Protein AF-A0A1X2ISY4-F1 (afdb_monomer_lite)

Secondary structure (DSSP, 8-state):
--------------PPPHHHHHHHHHHHHHHHHHHHHHHHHHHHHHS-SS---HHHHHHHHHHHHHHHHHHHHHHHHHHSTT----GGG-----SS---SHHHHHHHHHHT--SPPHHHHHHHHHHHHHHHHHS-HHHHHHHHHHHHHTTS--SSHHHHHHHHHHHHHHHHHHHHHHHHHHHHHHHHHHHHHHHHHHHHHHHHHHHHHHHHTS----S---------------HHHHTT-S-HHHHHHHHHHHHHHHHHHT-S--TTS-----

Organism: NCBI:txid90262

Sequence (273 aa):
MDSTTTTTSSALVAYLDPHTIQELEALRGKLGSLQETLSTQIAYLKEPKFHFTWPDLLNKFNMLTAKFSSLSEDFHQFTQTGSTATLPKLMLHPWTPPVTEQDTNIFSVLLRTKLIPDIEAVEKETLRTIQQEMPQQQQQQWNLQQQQQQLQQQERRVDDDQMIKEQIHQWQKLRERHDLLAEEAASLTQELSSRYGDVILLRVEEENNDNNQPVTSGMNSMMDDDDKEDQGPEWKQQGFTSEENWKRYQLECMMTFYSMGKDSLVGSDLKSK

pLDDT: mean 72.93, std 17.99, range [34.22, 95.06]

Structure (mmCIF, N/CA/C/O backbone):
data_AF-A0A1X2ISY4-F1
#
_entry.id   AF-A0A1X2ISY4-F1
#
loop_
_atom_site.group_PDB
_atom_site.id
_atom_site.type_symbol
_atom_site.label_atom_id
_atom_site.label_alt_id
_atom_site.label_comp_id
_atom_site.label_asym_id
_atom_site.label_entity_id
_atom_site.label_seq_id
_atom_site.pdbx_PDB_ins_code
_atom_site.Cartn_x
_atom_site.Cartn_y
_atom_site.Cartn_z
_atom_site.occupancy
_atom_site.B_iso_or_equiv
_atom_site.auth_seq_id
_atom_site.auth_comp_id
_atom_site.auth_asym_id
_atom_site.auth_atom_id
_atom_site.pdbx_PDB_model_num
ATOM 1 N N . MET A 1 1 ? -7.249 12.992 65.947 1.00 39.25 1 MET A N 1
ATOM 2 C CA . MET A 1 1 ? -7.153 11.557 65.609 1.00 39.25 1 MET A CA 1
ATOM 3 C C . MET A 1 1 ? -7.460 11.465 64.133 1.00 39.25 1 MET A C 1
ATOM 5 O O . MET A 1 1 ? -8.612 11.309 63.753 1.00 39.25 1 MET A O 1
ATOM 9 N N . ASP A 1 2 ? -6.432 11.705 63.326 1.00 35.09 2 ASP A N 1
ATOM 10 C CA . ASP A 1 2 ? -6.542 11.760 61.873 1.00 35.09 2 ASP A CA 1
ATOM 11 C C . ASP A 1 2 ? -6.466 10.340 61.325 1.00 35.09 2 ASP A C 1
ATOM 13 O O . ASP A 1 2 ? -5.490 9.626 61.547 1.00 35.09 2 ASP A O 1
ATOM 17 N N . SER A 1 3 ? -7.534 9.918 60.656 1.00 38.88 3 SER A N 1
ATOM 18 C CA . SER A 1 3 ? -7.588 8.647 59.941 1.00 38.88 3 SER A CA 1
ATOM 19 C C . SER A 1 3 ? -7.250 8.922 58.482 1.00 38.88 3 SER A C 1
ATOM 21 O O . SER A 1 3 ? -8.113 9.295 57.692 1.00 38.88 3 SER A O 1
ATOM 23 N N . THR A 1 4 ? -5.977 8.781 58.130 1.00 38.34 4 THR A N 1
ATOM 24 C CA . THR A 1 4 ? -5.524 8.754 56.741 1.00 38.34 4 THR A CA 1
ATOM 25 C C . THR A 1 4 ? -5.854 7.388 56.147 1.00 38.34 4 THR A C 1
ATOM 27 O O . THR A 1 4 ? -5.173 6.393 56.379 1.00 38.34 4 THR A O 1
ATOM 30 N N . THR A 1 5 ? -6.931 7.326 55.369 1.00 38.59 5 THR A N 1
ATOM 31 C CA . THR A 1 5 ? -7.194 6.209 54.461 1.00 38.59 5 THR A CA 1
ATOM 32 C C . THR A 1 5 ? -6.216 6.294 53.294 1.00 38.59 5 THR A C 1
ATOM 34 O O . THR A 1 5 ? -6.417 7.054 52.347 1.00 38.59 5 THR A O 1
ATOM 37 N N . THR A 1 6 ? -5.131 5.531 53.373 1.00 35.38 6 THR A N 1
ATOM 38 C CA . THR A 1 6 ? -4.218 5.270 52.259 1.00 35.38 6 THR A CA 1
ATOM 39 C C . THR A 1 6 ? -4.920 4.349 51.265 1.00 35.38 6 THR A C 1
ATOM 41 O O . THR A 1 6 ? -4.855 3.124 51.358 1.00 35.38 6 THR A O 1
ATOM 44 N N . THR A 1 7 ? -5.624 4.940 50.303 1.00 38.03 7 THR A N 1
ATOM 45 C CA . THR A 1 7 ? -6.132 4.232 49.127 1.00 38.03 7 THR A CA 1
ATOM 46 C C . THR A 1 7 ? -4.935 3.886 48.244 1.00 38.03 7 THR A C 1
ATOM 48 O O . THR A 1 7 ? -4.495 4.676 47.412 1.00 38.03 7 THR A O 1
ATOM 51 N N . THR A 1 8 ? -4.351 2.710 48.460 1.00 37.91 8 THR A N 1
ATOM 52 C CA . THR A 1 8 ? -3.399 2.111 47.525 1.00 37.91 8 THR A CA 1
ATOM 53 C C . THR A 1 8 ? -4.186 1.666 46.297 1.00 37.91 8 THR A C 1
ATOM 55 O O . THR A 1 8 ? -4.721 0.563 46.230 1.00 37.91 8 THR A O 1
ATOM 58 N N . SER A 1 9 ? -4.302 2.574 45.327 1.00 37.19 9 SER A N 1
ATOM 59 C CA . SER A 1 9 ? -4.672 2.234 43.956 1.00 37.19 9 SER A CA 1
ATOM 60 C C . SER A 1 9 ? -3.583 1.311 43.413 1.00 37.19 9 SER A C 1
ATOM 62 O O . SER A 1 9 ? -2.513 1.754 42.999 1.00 37.19 9 SER A O 1
ATOM 64 N N . SER A 1 10 ? -3.817 0.005 43.522 1.00 38.47 10 SER A N 1
ATOM 65 C CA . SER A 1 10 ? -3.066 -1.007 42.795 1.00 38.47 10 SER A CA 1
ATOM 66 C C . SER A 1 10 ? -3.284 -0.722 41.313 1.00 38.47 10 SER A C 1
ATOM 68 O O . SER A 1 10 ? -4.347 -1.005 40.764 1.00 38.47 10 SER A O 1
ATOM 70 N N . ALA A 1 11 ? -2.302 -0.073 40.687 1.00 48.19 11 ALA A N 1
ATOM 71 C CA . ALA A 1 11 ? -2.250 0.065 39.247 1.00 48.19 11 ALA A CA 1
ATOM 72 C C . ALA A 1 11 ? -2.243 -1.350 38.662 1.00 48.19 11 ALA A C 1
ATOM 74 O O . ALA A 1 11 ? -1.257 -2.079 38.779 1.00 48.19 11 ALA A O 1
ATOM 75 N N . LEU A 1 12 ? -3.378 -1.754 38.093 1.00 48.19 12 LEU A N 1
ATOM 76 C CA . LEU A 1 12 ? -3.477 -2.936 37.255 1.00 48.19 12 LEU A CA 1
ATOM 77 C C . LEU A 1 12 ? -2.479 -2.741 36.113 1.00 48.19 12 LEU A C 1
ATOM 79 O O . LEU A 1 12 ? -2.734 -1.983 35.180 1.00 48.19 12 LEU A O 1
ATOM 83 N N . VAL A 1 13 ? -1.319 -3.388 36.207 1.00 53.69 13 VAL A N 1
ATOM 84 C CA . VAL A 1 13 ? -0.426 -3.559 35.064 1.00 53.69 13 VAL A CA 1
ATOM 85 C C . VAL A 1 13 ? -1.208 -4.424 34.084 1.00 53.69 13 VAL A C 1
ATOM 87 O O . VAL A 1 13 ? -1.296 -5.639 34.258 1.00 53.69 13 VAL A O 1
ATOM 90 N N . ALA A 1 14 ? -1.867 -3.790 33.117 1.00 61.50 14 ALA A N 1
ATOM 91 C CA . ALA A 1 14 ? -2.516 -4.485 32.022 1.00 61.50 14 ALA A CA 1
ATOM 92 C C . ALA A 1 14 ? -1.413 -5.175 31.213 1.00 61.50 14 ALA A C 1
ATOM 94 O O . ALA A 1 14 ? -0.715 -4.542 30.423 1.00 61.50 14 ALA A O 1
ATOM 95 N N . TYR A 1 15 ? -1.198 -6.462 31.478 1.00 71.25 15 TYR A N 1
ATOM 96 C CA . TYR A 1 15 ? -0.345 -7.285 30.637 1.00 71.25 15 TYR A CA 1
ATOM 97 C C . TYR A 1 15 ? -1.029 -7.417 29.279 1.00 71.25 15 TYR A C 1
ATOM 99 O O . TYR A 1 15 ? -2.171 -7.871 29.197 1.00 71.25 15 TYR A O 1
ATOM 107 N N . LEU A 1 16 ? -0.339 -6.968 28.232 1.00 78.62 16 LEU A N 1
ATOM 108 C CA . LEU A 1 16 ? -0.765 -7.201 26.859 1.00 78.62 16 LEU A CA 1
ATOM 109 C C . LEU A 1 16 ? -0.757 -8.706 26.590 1.00 78.62 16 LEU A C 1
ATOM 111 O O . LEU A 1 16 ? 0.123 -9.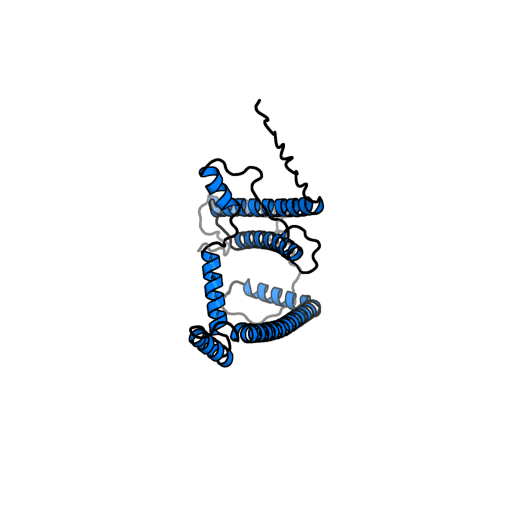427 27.067 1.00 78.62 16 LEU A O 1
ATOM 115 N N . ASP A 1 17 ? -1.742 -9.166 25.825 1.00 83.38 17 ASP A N 1
ATOM 116 C CA . ASP A 1 17 ? -1.800 -10.552 25.380 1.00 83.38 17 ASP A CA 1
ATOM 117 C C . ASP A 1 17 ? -0.535 -10.883 24.558 1.00 83.38 17 ASP A C 1
ATOM 119 O O . ASP A 1 17 ? -0.104 -10.049 23.750 1.00 83.38 17 ASP A O 1
ATOM 123 N N . PRO A 1 18 ? 0.093 -12.064 24.730 1.00 84.25 18 PRO A N 1
ATOM 124 C CA . PRO A 1 18 ? 1.295 -12.425 23.980 1.00 84.25 18 PRO A CA 1
ATOM 125 C C . PRO A 1 18 ? 1.117 -12.334 22.460 1.00 84.25 18 PRO A C 1
ATOM 127 O O . PRO A 1 18 ? 2.068 -11.997 21.756 1.00 84.25 18 PRO A O 1
ATOM 130 N N . HIS A 1 19 ? -0.099 -12.569 21.956 1.00 84.31 19 HIS A N 1
ATOM 131 C CA . HIS A 1 19 ? -0.417 -12.398 20.542 1.00 84.31 19 HIS A CA 1
ATOM 132 C C . HIS A 1 19 ? -0.296 -10.931 20.104 1.00 84.31 19 HIS A C 1
ATOM 134 O O . HIS A 1 19 ? 0.368 -10.643 19.114 1.00 84.31 19 HIS A O 1
ATOM 140 N N . THR A 1 20 ? -0.836 -9.989 20.886 1.00 85.50 20 THR A N 1
ATOM 141 C CA . THR A 1 20 ? -0.707 -8.543 20.630 1.00 85.50 20 THR A CA 1
ATOM 142 C C . THR A 1 20 ? 0.746 -8.089 20.616 1.00 85.50 20 THR A C 1
ATOM 144 O O . THR A 1 20 ? 1.138 -7.277 19.780 1.00 85.50 20 THR A O 1
ATOM 147 N N . ILE A 1 21 ? 1.563 -8.607 21.537 1.00 87.50 21 ILE A N 1
ATOM 148 C CA . ILE A 1 21 ? 2.993 -8.285 21.594 1.00 87.50 21 ILE A CA 1
ATOM 149 C C . ILE A 1 21 ? 3.686 -8.762 20.314 1.00 87.50 21 ILE A C 1
ATOM 151 O O . ILE A 1 21 ? 4.425 -7.993 19.704 1.00 87.50 21 ILE A O 1
ATOM 155 N N . GLN A 1 22 ? 3.394 -9.984 19.866 1.00 87.50 22 GLN A N 1
ATOM 156 C CA . GLN A 1 22 ? 3.950 -10.532 18.631 1.00 87.50 22 GLN A CA 1
ATOM 157 C C . GLN A 1 22 ? 3.539 -9.715 17.392 1.00 87.50 22 GLN A C 1
ATOM 159 O O . GLN A 1 22 ? 4.382 -9.436 16.538 1.00 87.50 22 GLN A O 1
ATOM 164 N N . GLU A 1 23 ? 2.274 -9.290 17.304 1.00 87.31 23 GLU A N 1
ATOM 165 C CA . GLU A 1 23 ? 1.781 -8.418 16.225 1.00 87.31 23 GLU A CA 1
ATOM 166 C C . GLU A 1 23 ? 2.514 -7.062 16.217 1.00 87.31 23 GLU A C 1
ATOM 168 O O . GLU A 1 23 ? 2.978 -6.600 15.170 1.00 87.31 23 GLU A O 1
ATOM 173 N N . LEU A 1 24 ? 2.686 -6.441 17.391 1.00 88.31 24 LEU A N 1
ATOM 174 C CA . LEU A 1 24 ? 3.424 -5.183 17.539 1.00 88.31 24 LEU A CA 1
ATOM 175 C C . LEU A 1 24 ? 4.911 -5.330 17.191 1.00 88.31 24 LEU A C 1
ATOM 177 O O . LEU A 1 24 ? 5.485 -4.436 16.567 1.00 88.31 24 LEU A O 1
ATOM 181 N N . GLU A 1 25 ? 5.549 -6.435 17.576 1.00 89.69 25 GLU A N 1
ATOM 182 C CA . GLU A 1 25 ? 6.952 -6.711 17.252 1.00 89.69 25 GLU A CA 1
ATOM 183 C C . GLU A 1 25 ? 7.163 -6.926 15.750 1.00 89.69 25 GLU A C 1
ATOM 185 O O . GLU A 1 25 ? 8.111 -6.373 15.181 1.00 89.69 25 GLU A O 1
ATOM 190 N N . ALA A 1 26 ? 6.256 -7.651 15.088 1.00 87.94 26 ALA A N 1
ATOM 191 C CA . ALA A 1 26 ? 6.281 -7.834 13.640 1.00 87.94 26 ALA A CA 1
ATOM 192 C C . ALA A 1 26 ? 6.151 -6.490 12.902 1.00 87.94 26 ALA A C 1
ATOM 194 O O . ALA A 1 26 ? 6.982 -6.167 12.042 1.00 87.94 26 ALA A O 1
ATOM 195 N N . LEU A 1 27 ? 5.176 -5.661 13.298 1.00 88.75 27 LEU A N 1
ATOM 196 C CA . LEU A 1 27 ? 5.003 -4.314 12.748 1.00 88.75 27 LEU A CA 1
ATOM 197 C C . LEU A 1 27 ? 6.225 -3.433 12.994 1.00 88.75 27 LEU A C 1
ATOM 199 O O . LEU A 1 27 ? 6.692 -2.760 12.075 1.00 88.75 27 LEU A O 1
ATOM 203 N N . ARG A 1 28 ? 6.782 -3.456 14.210 1.00 91.69 28 ARG A N 1
ATOM 204 C CA . ARG A 1 28 ? 7.993 -2.703 14.555 1.00 91.69 28 ARG A CA 1
ATOM 205 C C . ARG A 1 28 ? 9.170 -3.100 13.666 1.00 91.69 28 ARG A C 1
ATOM 207 O O . ARG A 1 28 ? 9.885 -2.218 13.193 1.00 91.69 28 ARG A O 1
ATOM 214 N N . GLY A 1 29 ? 9.367 -4.396 13.422 1.00 90.81 29 GLY A N 1
ATOM 215 C CA . GLY A 1 29 ? 10.421 -4.898 12.538 1.00 90.81 29 GLY A CA 1
ATOM 216 C C . GLY A 1 29 ? 10.263 -4.399 11.099 1.00 90.81 29 GLY A C 1
ATOM 217 O O . GLY A 1 29 ? 11.214 -3.871 10.514 1.00 90.81 29 GLY A O 1
ATOM 218 N N . LYS A 1 30 ? 9.048 -4.492 10.542 1.00 91.06 30 LYS A N 1
ATOM 219 C CA . LYS A 1 30 ? 8.752 -4.020 9.178 1.00 91.06 30 LYS A CA 1
ATOM 220 C C . LYS A 1 30 ? 8.878 -2.499 9.043 1.00 91.06 30 LYS A C 1
ATOM 222 O O . LYS A 1 30 ? 9.517 -2.030 8.100 1.00 91.06 30 LYS A O 1
ATOM 227 N N . LEU A 1 31 ? 8.347 -1.732 9.999 1.00 92.50 31 LEU A N 1
ATOM 228 C CA . LEU A 1 31 ? 8.484 -0.269 10.052 1.00 92.50 31 LEU A CA 1
ATOM 229 C C . LEU A 1 31 ? 9.951 0.159 10.162 1.00 92.50 31 LEU A C 1
ATOM 231 O O . LEU A 1 31 ? 10.373 1.062 9.443 1.00 92.50 31 LEU A O 1
ATOM 235 N N . GLY A 1 32 ? 10.741 -0.519 11.000 1.00 92.19 32 GLY A N 1
ATOM 236 C CA . GLY A 1 32 ? 12.178 -0.271 11.119 1.00 92.19 32 GLY A CA 1
ATOM 237 C C . GLY A 1 32 ? 12.915 -0.503 9.799 1.00 92.19 32 GLY A C 1
ATOM 238 O O . GLY A 1 32 ? 13.671 0.360 9.354 1.00 92.19 32 GLY A O 1
ATOM 239 N N . SER A 1 33 ? 12.633 -1.616 9.113 1.00 90.94 33 SER A N 1
ATOM 240 C CA . SER A 1 33 ? 13.232 -1.902 7.802 1.00 90.94 33 SER A CA 1
ATOM 241 C C . SER A 1 33 ? 12.824 -0.885 6.727 1.00 90.94 33 SER A C 1
ATOM 243 O O . SER A 1 33 ? 13.643 -0.503 5.884 1.00 90.94 33 SER A O 1
ATOM 245 N N . LEU A 1 34 ? 11.569 -0.424 6.744 1.00 92.81 34 LEU A N 1
ATOM 246 C CA . LEU A 1 34 ? 11.083 0.616 5.836 1.00 92.81 34 LEU A CA 1
ATOM 247 C C . LEU A 1 34 ? 11.777 1.959 6.107 1.00 92.81 34 LEU A C 1
ATOM 249 O O . LEU A 1 34 ? 12.238 2.606 5.168 1.00 92.81 34 LEU A O 1
ATOM 253 N N . GLN A 1 35 ? 11.907 2.347 7.378 1.00 93.44 35 GLN A N 1
ATOM 254 C CA . GLN A 1 35 ? 12.603 3.565 7.793 1.00 93.44 35 GLN A CA 1
ATOM 255 C C . GLN A 1 35 ? 14.078 3.542 7.380 1.00 93.44 35 GLN A C 1
ATOM 257 O O . GLN A 1 35 ? 14.587 4.544 6.875 1.00 93.44 35 GLN A O 1
ATOM 262 N N . GLU A 1 36 ? 14.769 2.421 7.583 1.00 92.56 36 GLU A N 1
ATOM 263 C CA . GLU A 1 36 ? 16.165 2.255 7.177 1.00 92.56 36 GLU A CA 1
ATOM 264 C C . GLU A 1 36 ? 16.304 2.428 5.662 1.00 92.56 36 GLU A C 1
ATOM 266 O O . GLU A 1 36 ? 17.095 3.248 5.198 1.00 92.56 36 GLU A O 1
ATOM 271 N N . THR A 1 37 ? 15.442 1.752 4.898 1.00 92.31 37 THR A N 1
ATOM 272 C CA . THR A 1 37 ? 15.420 1.840 3.432 1.00 92.31 37 THR A CA 1
ATOM 273 C C . THR A 1 37 ? 15.176 3.271 2.957 1.00 92.31 37 THR A C 1
ATOM 275 O O . THR A 1 37 ? 15.918 3.771 2.112 1.00 92.31 37 THR A O 1
ATOM 278 N N . LEU A 1 38 ? 14.181 3.958 3.528 1.00 92.25 38 LEU A N 1
ATOM 279 C CA . LEU A 1 38 ? 13.901 5.368 3.244 1.00 92.25 38 LEU A CA 1
ATOM 280 C C . LEU A 1 38 ? 15.110 6.250 3.554 1.00 92.25 38 LEU A C 1
ATOM 282 O O . LEU A 1 38 ? 15.479 7.101 2.751 1.00 92.25 38 LEU A O 1
ATOM 286 N N . SER A 1 39 ? 15.748 6.030 4.701 1.00 91.69 39 SER A N 1
ATOM 287 C CA . SER A 1 39 ? 16.892 6.828 5.144 1.00 91.69 39 SER A CA 1
ATOM 288 C C . SER A 1 39 ? 18.083 6.668 4.195 1.00 91.69 39 SER A C 1
ATOM 290 O O . SER A 1 39 ? 18.680 7.666 3.787 1.00 91.69 39 SER A O 1
ATOM 292 N N . THR A 1 40 ? 18.389 5.436 3.771 1.00 88.69 40 THR A N 1
ATOM 293 C CA . THR A 1 40 ? 19.437 5.151 2.776 1.00 88.69 40 THR A CA 1
ATOM 294 C C . THR A 1 40 ? 19.112 5.760 1.414 1.00 88.69 40 THR A C 1
ATOM 296 O O . THR A 1 40 ? 19.994 6.324 0.767 1.00 88.69 40 THR A O 1
ATOM 299 N N . GLN A 1 41 ? 17.854 5.688 0.973 1.00 88.94 41 GLN A N 1
ATOM 300 C CA . GLN A 1 41 ? 17.424 6.273 -0.300 1.00 88.94 41 GLN A CA 1
ATOM 301 C C . GLN A 1 41 ? 17.473 7.804 -0.277 1.00 88.94 41 GLN A C 1
ATOM 303 O O . GLN A 1 41 ? 17.968 8.410 -1.223 1.00 88.94 41 GLN A O 1
ATOM 308 N N . ILE A 1 42 ? 17.037 8.439 0.812 1.00 89.69 42 ILE A N 1
ATOM 309 C CA . ILE A 1 42 ? 17.144 9.892 0.991 1.00 89.69 42 ILE A CA 1
ATOM 310 C C . ILE A 1 42 ? 18.612 10.323 1.000 1.00 89.69 42 ILE A C 1
ATOM 312 O O . ILE A 1 42 ? 18.952 11.313 0.357 1.00 89.69 42 ILE A O 1
ATOM 316 N N . ALA A 1 43 ? 19.490 9.592 1.695 1.00 87.12 43 ALA A N 1
ATOM 317 C CA . ALA A 1 43 ? 20.923 9.878 1.693 1.00 87.12 43 ALA A CA 1
ATOM 318 C C . ALA A 1 43 ? 21.515 9.782 0.278 1.00 87.12 43 ALA A C 1
ATOM 320 O O . ALA A 1 43 ? 22.236 10.681 -0.148 1.00 87.12 43 ALA A O 1
ATOM 321 N N . TYR A 1 44 ? 21.136 8.748 -0.477 1.00 84.31 44 TYR A N 1
ATOM 322 C CA . TYR A 1 44 ? 21.520 8.590 -1.879 1.00 84.31 44 TYR A CA 1
ATOM 323 C C . TYR A 1 44 ? 21.040 9.754 -2.766 1.00 84.31 44 TYR A C 1
ATOM 325 O O . TYR A 1 44 ? 21.790 10.220 -3.618 1.00 84.31 44 TYR A O 1
ATOM 333 N N . LEU A 1 45 ? 19.816 10.251 -2.553 1.00 85.00 45 LEU A N 1
ATOM 334 C CA . LEU A 1 45 ? 19.262 11.382 -3.306 1.00 85.00 45 LEU A CA 1
ATOM 335 C C . LEU A 1 45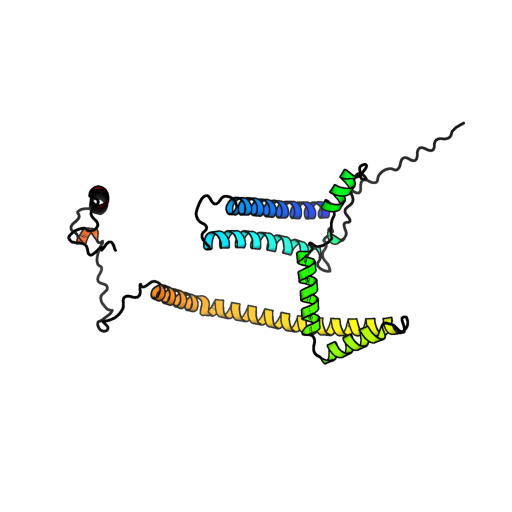 ? 19.900 12.729 -2.931 1.00 85.00 45 LEU A C 1
ATOM 337 O O . LEU A 1 45 ? 20.011 13.608 -3.783 1.00 85.00 45 LEU A O 1
ATOM 341 N N . LYS A 1 46 ? 20.305 12.907 -1.668 1.00 84.56 46 LYS A N 1
ATOM 342 C CA . LYS A 1 46 ? 20.926 14.147 -1.176 1.00 84.56 46 LYS A CA 1
ATOM 343 C C . LYS A 1 46 ? 22.397 14.271 -1.565 1.00 84.56 46 LYS A C 1
ATOM 345 O O . LYS A 1 46 ? 22.837 15.365 -1.901 1.00 84.56 46 LYS A O 1
ATOM 350 N N . GLU A 1 47 ? 23.141 13.170 -1.515 1.00 79.75 47 GLU A N 1
ATOM 351 C CA . GLU A 1 47 ? 24.577 13.128 -1.808 1.00 79.75 47 GLU A CA 1
ATOM 352 C C . GLU A 1 47 ? 24.880 12.062 -2.872 1.00 79.75 47 GLU A C 1
ATOM 354 O O . GLU A 1 47 ? 25.447 11.004 -2.567 1.00 79.75 47 GLU A O 1
ATOM 359 N N . PRO A 1 48 ? 24.507 12.306 -4.142 1.00 73.94 48 PRO A N 1
ATOM 360 C CA . PRO A 1 48 ? 24.856 11.396 -5.219 1.00 73.94 48 PRO A CA 1
ATOM 361 C C . PRO A 1 48 ? 26.375 11.305 -5.360 1.00 73.94 48 PRO A C 1
ATOM 363 O O . PRO A 1 48 ? 27.031 12.236 -5.822 1.00 73.94 48 PRO A O 1
ATOM 366 N N . LYS A 1 49 ? 26.945 10.147 -5.011 1.00 69.12 49 LYS A N 1
ATOM 367 C CA . LYS A 1 49 ? 28.353 9.837 -5.320 1.00 69.12 49 LYS A CA 1
ATOM 368 C C . LYS A 1 49 ? 28.598 9.703 -6.830 1.00 69.12 49 LYS A C 1
ATOM 370 O O . LYS A 1 49 ? 29.731 9.845 -7.272 1.00 69.12 49 LYS A O 1
ATOM 375 N N . PHE A 1 50 ? 27.543 9.435 -7.604 1.00 69.56 50 PHE A N 1
ATOM 376 C CA . PHE A 1 50 ? 27.557 9.260 -9.056 1.00 69.56 50 PHE A CA 1
ATOM 377 C C . PHE A 1 50 ? 26.302 9.876 -9.679 1.00 69.56 50 PHE A C 1
ATOM 379 O O . PHE A 1 50 ? 25.293 10.050 -8.998 1.00 69.56 50 PHE A O 1
ATOM 386 N N . HIS A 1 51 ? 26.348 10.179 -10.978 1.00 73.75 51 HIS A N 1
ATOM 387 C CA . HIS A 1 51 ? 25.174 10.646 -11.714 1.00 73.75 51 HIS A CA 1
ATOM 388 C C . HIS A 1 51 ? 24.035 9.619 -11.643 1.00 73.75 51 HIS A C 1
ATOM 390 O O . HIS A 1 51 ? 24.240 8.431 -11.897 1.00 73.75 51 HIS A O 1
ATOM 396 N N . PHE A 1 52 ? 22.836 10.091 -11.299 1.00 78.62 52 PHE A N 1
ATOM 397 C CA . PHE A 1 52 ? 21.644 9.257 -11.207 1.00 78.62 52 PHE A CA 1
ATOM 398 C C . PHE A 1 52 ? 21.318 8.627 -12.558 1.00 78.62 52 PHE A C 1
ATOM 400 O O . PHE A 1 52 ? 21.258 9.315 -13.578 1.00 78.62 52 PHE A O 1
ATOM 407 N N . THR A 1 53 ? 21.040 7.328 -12.549 1.00 83.56 53 THR A N 1
ATOM 408 C CA . THR A 1 53 ? 20.446 6.643 -13.697 1.00 83.56 53 THR A CA 1
ATOM 409 C C . THR A 1 53 ? 19.013 6.262 -13.353 1.00 83.56 53 THR A C 1
ATOM 411 O O . THR A 1 53 ? 18.710 5.878 -12.220 1.00 83.56 53 THR A O 1
ATOM 414 N N . TRP A 1 54 ? 18.111 6.383 -14.328 1.00 88.00 54 TRP A N 1
ATOM 415 C CA . TRP A 1 54 ? 16.705 6.024 -14.147 1.00 88.00 54 TRP A CA 1
ATOM 416 C C . TRP A 1 54 ? 16.504 4.577 -13.659 1.00 88.00 54 TRP A C 1
ATOM 418 O O . TRP A 1 54 ? 15.724 4.392 -12.726 1.00 88.00 54 TRP A O 1
ATOM 428 N N . PRO A 1 55 ? 17.234 3.561 -14.171 1.00 90.06 55 PRO A N 1
ATOM 429 C CA . PRO A 1 55 ? 17.119 2.196 -13.662 1.00 90.06 55 PRO A CA 1
ATOM 430 C C . PRO A 1 55 ? 17.474 2.054 -12.176 1.00 90.06 55 PRO A C 1
ATOM 432 O O . PRO A 1 55 ? 16.793 1.324 -11.459 1.00 90.06 55 PRO A O 1
ATOM 435 N N . ASP A 1 56 ? 18.495 2.768 -11.684 1.00 86.06 56 ASP A N 1
ATOM 436 C CA . ASP A 1 56 ? 18.860 2.716 -10.262 1.00 86.06 56 ASP A CA 1
ATOM 437 C C . ASP A 1 56 ? 17.786 3.378 -9.386 1.00 86.06 56 ASP A C 1
ATOM 439 O O . ASP A 1 56 ? 17.408 2.848 -8.340 1.00 86.06 56 ASP A O 1
ATOM 443 N N . LEU A 1 57 ? 17.225 4.503 -9.840 1.00 88.25 57 LEU A N 1
ATOM 444 C CA . LEU A 1 57 ? 16.113 5.154 -9.150 1.00 88.25 57 LEU A CA 1
ATOM 445 C C . LEU A 1 57 ? 14.868 4.255 -9.114 1.00 88.25 57 LEU A C 1
ATOM 447 O O . LEU A 1 57 ? 14.275 4.069 -8.052 1.00 88.25 57 LEU A O 1
ATOM 451 N N . LEU A 1 58 ? 14.513 3.651 -10.250 1.00 90.69 58 LEU A N 1
ATOM 452 C CA . LEU A 1 58 ? 13.388 2.726 -10.364 1.00 90.69 58 LEU A CA 1
ATOM 453 C C . LEU A 1 58 ? 13.567 1.513 -9.448 1.00 90.69 58 LEU A C 1
ATOM 455 O O . LEU A 1 58 ? 12.638 1.147 -8.734 1.00 90.69 58 LEU A O 1
ATOM 459 N N . ASN A 1 59 ? 14.763 0.922 -9.402 1.00 90.69 59 ASN A N 1
ATOM 460 C CA . ASN A 1 59 ? 15.045 -0.197 -8.506 1.00 90.69 59 ASN A CA 1
ATOM 461 C C . ASN A 1 59 ? 14.867 0.195 -7.028 1.00 90.69 59 ASN A C 1
ATOM 463 O O . ASN A 1 59 ? 14.284 -0.556 -6.244 1.00 90.69 59 ASN A O 1
ATOM 467 N N . LYS A 1 60 ? 15.302 1.401 -6.641 1.00 89.88 60 LYS A N 1
ATOM 468 C CA . LYS A 1 60 ? 15.080 1.925 -5.283 1.00 89.88 60 LYS A CA 1
ATOM 469 C C . LYS A 1 60 ? 13.594 2.122 -4.979 1.00 89.88 60 LYS A C 1
ATOM 471 O O . LYS A 1 60 ? 13.142 1.689 -3.917 1.00 89.88 60 LYS A O 1
ATOM 476 N N . PHE A 1 61 ? 12.823 2.678 -5.910 1.00 92.19 61 PHE A N 1
ATOM 477 C CA . PHE A 1 61 ? 11.370 2.773 -5.755 1.00 92.19 61 PHE A CA 1
ATOM 478 C C . PHE A 1 61 ? 10.706 1.399 -5.660 1.00 92.19 61 PHE A C 1
ATOM 480 O O . PHE A 1 61 ? 9.906 1.191 -4.757 1.00 92.19 61 PHE A O 1
ATOM 487 N N . ASN A 1 62 ? 11.086 0.430 -6.491 1.00 92.88 62 ASN A N 1
ATOM 488 C CA . ASN A 1 62 ? 10.539 -0.928 -6.430 1.00 92.88 62 ASN A CA 1
ATOM 489 C C . ASN A 1 62 ? 10.810 -1.600 -5.076 1.00 92.88 62 ASN A C 1
ATOM 491 O O . ASN A 1 62 ? 9.911 -2.221 -4.510 1.00 92.88 62 ASN A O 1
ATOM 495 N N . MET A 1 63 ? 12.010 -1.422 -4.509 1.00 90.62 63 MET A N 1
ATOM 496 C CA . MET A 1 63 ? 12.314 -1.900 -3.153 1.00 90.62 63 MET A CA 1
ATOM 497 C C . MET A 1 63 ? 11.423 -1.243 -2.091 1.00 90.62 63 MET A C 1
ATOM 499 O O . MET A 1 63 ? 10.976 -1.918 -1.162 1.00 90.62 63 MET A O 1
ATOM 503 N N . LEU A 1 64 ? 11.162 0.062 -2.216 1.00 92.19 64 LEU A N 1
ATOM 504 C CA . LEU A 1 64 ? 10.271 0.784 -1.309 1.00 92.19 64 LEU A CA 1
ATOM 505 C C . LEU A 1 64 ? 8.830 0.269 -1.432 1.00 92.19 64 LEU A C 1
ATOM 507 O O . LEU A 1 64 ? 8.211 -0.063 -0.422 1.00 92.19 64 LEU A O 1
ATOM 511 N N . THR A 1 65 ? 8.329 0.146 -2.661 1.00 92.12 65 THR A N 1
ATOM 512 C CA . THR A 1 65 ? 6.986 -0.353 -2.970 1.00 92.12 65 THR A CA 1
ATOM 513 C C . THR A 1 65 ? 6.780 -1.759 -2.422 1.00 92.12 65 THR A C 1
ATOM 515 O O . THR A 1 65 ? 5.773 -2.011 -1.769 1.00 92.12 65 THR A O 1
ATOM 518 N N . ALA A 1 66 ? 7.751 -2.661 -2.595 1.00 91.44 66 ALA A N 1
ATOM 519 C CA . ALA A 1 66 ? 7.669 -4.019 -2.060 1.00 91.44 66 ALA A CA 1
ATOM 520 C C . ALA A 1 66 ? 7.563 -4.034 -0.524 1.00 91.44 66 ALA A C 1
ATOM 522 O O . ALA A 1 66 ? 6.715 -4.728 0.041 1.00 91.44 66 ALA A O 1
ATOM 523 N N . LYS A 1 67 ? 8.381 -3.226 0.169 1.00 91.00 67 LYS A N 1
ATOM 524 C CA . LYS A 1 67 ? 8.332 -3.111 1.637 1.00 91.00 67 LYS A CA 1
ATOM 525 C C . LYS A 1 67 ? 7.023 -2.490 2.123 1.00 91.00 67 LYS A C 1
ATOM 527 O O . LYS A 1 67 ? 6.453 -2.970 3.100 1.00 91.00 67 LYS A O 1
ATOM 532 N N . PHE A 1 68 ? 6.534 -1.460 1.438 1.00 91.69 68 PHE A N 1
ATOM 533 C CA . PHE A 1 68 ? 5.262 -0.816 1.758 1.00 91.69 68 PHE A CA 1
ATOM 534 C C . PHE A 1 68 ? 4.065 -1.748 1.521 1.00 91.69 68 PHE A C 1
ATOM 536 O O . PHE A 1 68 ? 3.174 -1.821 2.364 1.00 91.69 68 PHE A O 1
ATOM 543 N N . SER A 1 69 ? 4.067 -2.507 0.422 1.00 91.06 69 SER A N 1
ATOM 544 C CA . SER A 1 69 ? 3.033 -3.503 0.124 1.00 91.06 69 SER A CA 1
ATOM 545 C C . SER A 1 69 ? 2.982 -4.583 1.203 1.00 91.06 69 SER A C 1
ATOM 547 O O . SER A 1 69 ? 1.910 -4.883 1.713 1.00 91.06 69 SER A O 1
ATOM 549 N N . SER A 1 70 ? 4.142 -5.105 1.619 1.00 89.25 70 SER A N 1
ATOM 550 C CA . SER A 1 70 ? 4.222 -6.109 2.689 1.00 89.25 70 SER A CA 1
ATOM 551 C C . SER A 1 70 ? 3.762 -5.584 4.055 1.00 89.25 70 SER A C 1
ATOM 553 O O . SER A 1 70 ? 3.268 -6.355 4.874 1.00 89.25 70 SER A O 1
ATOM 555 N N . LEU A 1 71 ? 3.935 -4.287 4.330 1.00 89.00 71 LEU A N 1
ATOM 556 C CA . LEU A 1 71 ? 3.405 -3.651 5.537 1.00 89.00 71 LEU A CA 1
ATOM 557 C C . LEU A 1 71 ? 1.884 -3.455 5.442 1.00 89.00 71 LEU A C 1
ATOM 559 O O . LEU A 1 71 ? 1.167 -3.702 6.406 1.00 89.00 71 LEU A O 1
ATOM 563 N N . SER A 1 72 ? 1.398 -3.019 4.279 1.00 88.12 72 SER A N 1
ATOM 564 C CA . SER A 1 72 ? -0.027 -2.770 4.034 1.00 88.12 72 SER A CA 1
ATOM 565 C C . SER A 1 72 ? -0.848 -4.053 4.127 1.00 88.12 72 SER A C 1
ATOM 567 O O . SER A 1 72 ? -1.940 -4.041 4.686 1.00 88.12 72 SER A O 1
ATOM 569 N N . GLU A 1 73 ? -0.309 -5.166 3.630 1.00 87.25 73 GLU A N 1
ATOM 570 C CA . GLU A 1 73 ? -0.943 -6.480 3.728 1.00 87.25 73 GLU A CA 1
ATOM 571 C C . GLU A 1 73 ? -1.179 -6.897 5.186 1.00 87.25 73 GLU A C 1
ATOM 573 O O . GLU A 1 73 ? -2.299 -7.270 5.529 1.00 87.25 73 GLU A O 1
ATOM 578 N N . ASP A 1 74 ? -0.187 -6.738 6.069 1.00 84.38 74 ASP A N 1
ATOM 579 C CA . ASP A 1 74 ? -0.353 -7.015 7.502 1.00 84.38 74 ASP A CA 1
ATOM 580 C C . ASP A 1 74 ? -1.454 -6.141 8.117 1.00 84.38 74 ASP A C 1
ATOM 582 O O . ASP A 1 74 ? -2.332 -6.640 8.817 1.00 84.38 74 ASP A O 1
ATOM 586 N N . PHE A 1 75 ? -1.462 -4.836 7.821 1.00 83.19 75 PHE A N 1
ATOM 587 C CA . PHE A 1 75 ? -2.512 -3.935 8.311 1.00 83.19 75 PHE A CA 1
ATOM 588 C C . PHE A 1 75 ? -3.907 -4.326 7.807 1.00 83.19 75 PHE A C 1
ATOM 590 O O . PHE A 1 75 ? -4.880 -4.254 8.567 1.00 83.19 75 PHE A O 1
ATOM 597 N N . HIS A 1 76 ? -4.026 -4.768 6.555 1.00 82.81 76 HIS A N 1
ATOM 598 C CA . HIS A 1 76 ? -5.282 -5.288 6.019 1.00 82.81 76 HIS A CA 1
ATOM 599 C C . HIS A 1 76 ? -5.710 -6.579 6.722 1.00 82.81 76 HIS A C 1
ATOM 601 O O . HIS A 1 76 ? -6.866 -6.686 7.132 1.00 82.81 76 HIS A O 1
ATOM 607 N N . GLN A 1 77 ? -4.787 -7.516 6.949 1.00 81.94 77 GLN A N 1
ATOM 608 C CA . GLN A 1 77 ? -5.063 -8.740 7.706 1.00 81.94 77 GLN A CA 1
ATOM 609 C C . GLN A 1 77 ? -5.514 -8.431 9.140 1.00 81.94 77 GLN A C 1
ATOM 611 O O . GLN A 1 77 ? -6.433 -9.072 9.654 1.00 81.94 77 GLN A O 1
ATOM 616 N N . PHE A 1 78 ? -4.938 -7.409 9.778 1.00 80.31 78 PHE A N 1
ATOM 617 C CA . PHE A 1 78 ? -5.342 -7.003 11.123 1.00 80.31 78 PHE A CA 1
ATOM 618 C C . PHE A 1 78 ? -6.728 -6.353 11.175 1.00 80.31 78 PHE A C 1
ATOM 620 O O . PHE A 1 78 ? -7.400 -6.434 12.198 1.00 80.31 78 PHE A O 1
ATOM 627 N N . THR A 1 79 ? -7.178 -5.720 10.092 1.00 75.81 79 THR A N 1
ATOM 628 C CA . THR A 1 79 ? -8.439 -4.955 10.051 1.00 75.81 79 THR A CA 1
ATOM 629 C C . THR A 1 79 ? -9.606 -5.705 9.406 1.00 75.81 79 THR A C 1
ATOM 631 O O . THR A 1 79 ? -10.747 -5.247 9.488 1.00 75.81 79 THR A O 1
ATOM 634 N N . GLN A 1 80 ? -9.361 -6.870 8.800 1.00 77.00 80 GLN A N 1
ATOM 635 C CA . GLN A 1 80 ? -10.393 -7.661 8.133 1.00 77.00 80 GLN A CA 1
ATOM 636 C C . GLN A 1 80 ? -11.439 -8.215 9.120 1.00 77.00 80 GLN A C 1
ATOM 638 O O . GLN A 1 80 ? -11.130 -8.682 10.219 1.00 77.00 80 GLN A O 1
ATOM 643 N N . THR A 1 81 ? -12.710 -8.204 8.711 1.00 56.78 81 THR A N 1
ATOM 644 C CA . THR A 1 81 ? -13.822 -8.782 9.479 1.00 56.78 81 THR A CA 1
ATOM 645 C C . THR A 1 81 ? -13.618 -10.283 9.683 1.00 56.78 81 THR A C 1
ATOM 647 O O . THR A 1 81 ? -13.540 -11.027 8.710 1.00 56.78 81 THR A O 1
ATOM 650 N N . GLY A 1 82 ? -13.554 -10.724 10.943 1.00 60.00 82 GLY A N 1
ATOM 651 C CA . GLY A 1 82 ? -13.251 -12.116 11.303 1.00 60.00 82 GLY A CA 1
ATOM 652 C C . GLY A 1 82 ? -11.776 -12.382 11.618 1.00 60.00 82 GLY A C 1
ATOM 653 O O . GLY A 1 82 ? -11.438 -13.504 11.987 1.00 60.00 82 GLY A O 1
ATOM 654 N N . SER A 1 83 ? -10.914 -11.364 11.530 1.00 63.47 83 SER A N 1
ATOM 655 C CA . SER A 1 83 ? -9.523 -11.462 11.967 1.00 63.47 83 SER A CA 1
ATOM 656 C C . SER A 1 83 ? -9.426 -11.706 13.477 1.00 63.47 83 SER A C 1
ATOM 658 O O . SER A 1 83 ? -10.141 -11.093 14.280 1.00 63.47 83 SER A O 1
ATOM 660 N N . THR A 1 84 ? -8.513 -12.595 13.876 1.00 68.81 84 THR A N 1
ATOM 661 C CA . THR A 1 84 ? -8.132 -12.804 15.283 1.00 68.81 84 THR A CA 1
ATOM 662 C C . THR A 1 84 ? -7.264 -11.673 15.822 1.00 68.81 84 THR A C 1
ATOM 664 O O . THR A 1 84 ? -6.918 -11.689 17.002 1.00 68.81 84 THR A O 1
ATOM 667 N N . ALA A 1 85 ? -6.949 -10.684 14.983 1.00 75.19 85 ALA A N 1
ATOM 668 C CA . ALA A 1 85 ? -6.063 -9.604 15.338 1.00 75.19 85 ALA A CA 1
ATOM 669 C C . ALA A 1 85 ? -6.571 -8.772 16.511 1.00 75.19 85 ALA A C 1
ATOM 671 O O . ALA A 1 85 ? -7.773 -8.512 16.704 1.00 75.19 85 ALA A O 1
ATOM 672 N N . THR A 1 86 ? -5.604 -8.336 17.303 1.00 78.31 86 THR A N 1
ATOM 673 C CA . THR A 1 86 ? -5.852 -7.629 18.559 1.00 78.31 86 THR A CA 1
ATOM 674 C C . THR A 1 86 ? -5.583 -6.134 18.438 1.00 78.31 86 THR A C 1
ATOM 676 O O . THR A 1 86 ? -6.186 -5.345 19.166 1.00 78.31 86 THR A O 1
ATOM 679 N N . LEU A 1 87 ? -4.766 -5.732 17.459 1.00 79.75 87 LEU A N 1
ATOM 680 C CA . LEU A 1 87 ? -4.358 -4.344 17.238 1.00 79.75 87 LEU A CA 1
ATOM 681 C C . LEU A 1 87 ? -5.511 -3.342 17.061 1.00 79.75 87 LEU A C 1
ATOM 683 O O . LEU A 1 87 ? -5.471 -2.316 17.737 1.00 79.75 87 LEU A O 1
ATOM 687 N N . PRO A 1 88 ? -6.568 -3.589 16.253 1.00 81.44 88 PRO A N 1
ATOM 688 C CA . PRO A 1 88 ? -7.646 -2.604 16.096 1.00 81.44 88 PRO A CA 1
ATOM 689 C C . PRO A 1 88 ? -8.464 -2.372 17.373 1.00 81.44 88 PRO A C 1
ATOM 691 O O . PRO A 1 88 ? -9.192 -1.388 17.473 1.00 81.44 88 PRO A O 1
ATOM 694 N N . LYS A 1 89 ? -8.381 -3.296 18.339 1.00 81.31 89 LYS A N 1
ATOM 695 C CA . LYS A 1 89 ? -9.095 -3.230 19.622 1.00 81.31 89 LYS A CA 1
ATOM 696 C C . LYS A 1 89 ? -8.256 -2.557 20.712 1.00 81.31 89 LYS A C 1
ATOM 698 O O . LYS A 1 89 ? -8.768 -2.316 21.804 1.00 81.31 89 LYS A O 1
ATOM 703 N N . LEU A 1 90 ? -6.980 -2.275 20.440 1.00 82.69 90 LEU A N 1
ATOM 704 C CA . LEU A 1 90 ? -6.047 -1.697 21.395 1.00 82.69 90 LEU A CA 1
ATOM 705 C C . LEU A 1 90 ? -6.121 -0.167 21.366 1.00 82.69 90 LEU A C 1
ATOM 707 O O . LEU A 1 90 ? -6.025 0.456 20.312 1.00 82.69 90 LEU A O 1
ATOM 711 N N . MET A 1 91 ? -6.227 0.447 22.544 1.00 84.25 91 MET A N 1
ATOM 712 C CA . MET A 1 91 ? -6.112 1.895 22.706 1.00 84.25 91 MET A CA 1
ATOM 713 C C . MET A 1 91 ? -4.787 2.225 23.387 1.00 84.25 91 MET A C 1
ATOM 715 O O . MET A 1 91 ? -4.499 1.727 24.475 1.00 84.25 91 MET A O 1
ATOM 719 N N . LEU A 1 92 ? -3.987 3.077 22.750 1.00 85.31 92 LEU A N 1
ATOM 720 C CA . LEU A 1 92 ? -2.702 3.512 23.286 1.00 85.31 92 LEU A CA 1
ATOM 721 C C . LEU A 1 92 ? -2.881 4.778 24.124 1.00 85.31 92 LEU A C 1
ATOM 723 O O . LEU A 1 92 ? -3.490 5.750 23.682 1.00 85.31 92 LEU A O 1
ATOM 727 N N . HIS A 1 93 ? -2.304 4.776 25.321 1.00 84.12 93 HIS A N 1
ATOM 728 C CA . HIS A 1 93 ? -2.182 5.958 26.164 1.00 84.12 93 HIS A CA 1
ATOM 729 C C . HIS A 1 93 ? -0.788 5.999 26.806 1.00 84.12 93 HIS A C 1
ATOM 731 O O . HIS A 1 93 ? -0.168 4.948 26.996 1.00 84.12 93 HIS A O 1
ATOM 737 N N . PRO A 1 94 ? -0.271 7.188 27.157 1.00 85.69 94 PRO A N 1
ATOM 738 C CA . PRO A 1 94 ? 0.970 7.294 27.913 1.00 85.69 94 PRO A CA 1
ATOM 739 C C . PRO A 1 94 ? 0.883 6.498 29.221 1.00 85.69 94 PRO A C 1
ATOM 741 O O . PRO A 1 94 ? -0.137 6.542 29.914 1.00 85.69 94 PRO A O 1
ATOM 744 N N . TRP A 1 95 ? 1.950 5.768 29.558 1.00 83.25 95 TRP A N 1
ATOM 745 C CA . TRP A 1 95 ? 2.036 5.019 30.818 1.00 83.25 95 TRP A CA 1
ATOM 746 C C . TRP A 1 95 ? 2.028 5.959 32.029 1.00 83.25 95 TRP A C 1
ATOM 748 O O . TRP A 1 95 ? 1.328 5.727 33.011 1.00 83.25 95 TRP A O 1
ATOM 758 N N . THR A 1 96 ? 2.780 7.056 31.933 1.00 83.56 96 THR A N 1
ATOM 759 C CA . THR A 1 96 ? 2.743 8.164 32.886 1.00 83.56 96 THR A CA 1
ATOM 760 C C . THR A 1 96 ? 1.994 9.341 32.272 1.00 83.56 96 THR A C 1
ATOM 762 O O . THR A 1 96 ? 2.312 9.714 31.138 1.00 83.56 96 THR A O 1
ATOM 765 N N . PRO A 1 97 ? 1.044 9.962 32.993 1.00 82.38 97 PRO A N 1
ATOM 766 C CA . PRO A 1 97 ? 0.413 11.184 32.517 1.00 82.38 97 PRO A CA 1
ATOM 767 C C . PRO A 1 97 ? 1.479 12.276 32.314 1.00 82.38 97 PRO A C 1
ATOM 769 O O . PRO A 1 97 ? 2.424 12.350 33.108 1.00 82.38 97 PRO A O 1
ATOM 772 N N . PRO A 1 98 ? 1.363 13.107 31.263 1.00 84.62 98 PRO A N 1
ATOM 773 C CA . PRO A 1 98 ? 2.312 14.185 31.025 1.00 84.62 98 PRO A CA 1
ATOM 774 C C . PRO A 1 98 ? 2.288 15.165 32.199 1.00 84.62 98 PRO A C 1
ATOM 776 O O . PRO A 1 98 ? 1.225 15.623 32.614 1.00 84.62 98 PRO A O 1
ATOM 779 N N . VAL A 1 99 ? 3.467 15.465 32.746 1.00 87.38 99 VAL A N 1
ATOM 780 C CA . VAL A 1 99 ? 3.612 16.381 33.890 1.00 87.38 99 VAL A CA 1
ATOM 781 C C . VAL A 1 99 ? 3.927 17.796 33.406 1.00 87.38 99 VAL A C 1
ATOM 783 O O . VAL A 1 99 ? 3.598 18.771 34.079 1.00 87.38 99 VAL A O 1
ATOM 786 N N . THR A 1 100 ? 4.537 17.919 32.224 1.00 89.56 100 THR A N 1
ATOM 787 C CA . THR A 1 100 ? 4.900 19.203 31.623 1.00 89.56 100 THR A CA 1
ATOM 788 C C . THR A 1 100 ? 4.103 19.493 30.349 1.00 89.56 100 THR A C 1
ATOM 790 O O . THR A 1 100 ? 3.611 18.595 29.657 1.00 89.56 100 THR A O 1
ATOM 793 N N . GLU A 1 101 ? 4.009 20.776 29.991 1.00 87.81 101 GLU A N 1
ATOM 794 C CA . GLU A 1 101 ? 3.455 21.193 28.697 1.00 87.81 101 GLU A CA 1
ATOM 795 C C . GLU A 1 101 ? 4.286 20.655 27.519 1.00 87.81 101 GLU A C 1
ATOM 797 O O . GLU A 1 101 ? 3.737 20.333 26.467 1.00 87.81 101 GLU A O 1
ATOM 802 N N . GLN A 1 102 ? 5.604 20.490 27.698 1.00 87.75 102 GLN A N 1
ATOM 803 C CA . GLN A 1 102 ? 6.479 19.904 26.679 1.00 87.75 102 GLN A CA 1
ATOM 804 C C . GLN A 1 102 ? 6.133 18.436 26.410 1.00 87.75 102 GLN A C 1
ATOM 806 O O . GLN A 1 102 ? 5.981 18.060 25.248 1.00 87.75 102 GLN A O 1
ATOM 811 N N . ASP A 1 103 ? 5.927 17.636 27.460 1.00 86.31 103 ASP A N 1
ATOM 812 C CA . ASP A 1 103 ? 5.505 16.235 27.323 1.00 86.31 103 ASP A CA 1
ATOM 813 C C . ASP A 1 103 ? 4.153 16.142 26.616 1.00 86.31 103 ASP A C 1
ATOM 815 O O . ASP A 1 103 ? 3.961 15.325 25.716 1.00 86.31 103 ASP A O 1
ATOM 819 N N . THR A 1 104 ? 3.228 17.034 26.979 1.00 86.88 104 THR A N 1
ATOM 820 C CA . THR A 1 104 ? 1.902 17.114 26.354 1.00 86.88 104 THR A CA 1
ATOM 821 C C . THR A 1 104 ? 2.018 17.381 24.852 1.00 86.88 104 THR A C 1
ATOM 823 O O . THR A 1 104 ? 1.391 16.686 24.050 1.00 86.88 104 THR A O 1
ATOM 826 N N . ASN A 1 105 ? 2.873 18.327 24.451 1.00 87.81 105 ASN A N 1
ATOM 827 C CA . ASN A 1 105 ? 3.113 18.640 23.044 1.00 87.81 105 ASN A CA 1
ATOM 828 C C . ASN A 1 105 ? 3.753 17.464 22.292 1.00 87.81 105 ASN A C 1
ATOM 830 O O . ASN A 1 105 ? 3.305 17.129 21.195 1.00 87.81 105 ASN A O 1
ATOM 834 N N . ILE A 1 106 ? 4.748 16.794 22.877 1.00 88.56 106 ILE A N 1
ATOM 835 C CA . ILE A 1 106 ? 5.412 15.640 22.250 1.00 88.56 106 ILE A CA 1
ATOM 836 C C . ILE A 1 106 ? 4.425 14.482 22.059 1.00 88.56 106 ILE A C 1
ATOM 838 O O . ILE A 1 106 ? 4.307 13.952 20.952 1.00 88.56 106 ILE A O 1
ATOM 842 N N . PHE A 1 107 ? 3.668 14.115 23.097 1.00 87.50 107 PHE A N 1
ATOM 843 C CA . PHE A 1 107 ? 2.679 13.040 22.994 1.00 87.50 107 PHE A CA 1
ATOM 844 C C . PHE A 1 107 ? 1.556 13.373 22.013 1.00 87.50 107 PHE A C 1
ATOM 846 O O . PHE A 1 107 ? 1.105 12.478 21.301 1.00 87.50 107 PHE A O 1
ATOM 853 N N . SER A 1 108 ? 1.151 14.645 21.910 1.00 86.50 108 SER A N 1
ATOM 854 C CA . SER A 1 108 ? 0.144 15.071 20.928 1.00 86.50 108 SER A CA 1
ATOM 855 C C . SER A 1 108 ? 0.575 14.809 19.482 1.00 86.50 108 SER A C 1
ATOM 857 O O . SER A 1 108 ? -0.264 14.509 18.637 1.00 86.50 108 SER A O 1
ATOM 859 N N . VAL A 1 109 ? 1.881 14.881 19.202 1.00 87.69 109 VAL A N 1
ATOM 860 C CA . VAL A 1 109 ? 2.446 14.591 17.881 1.00 87.69 109 VAL A CA 1
ATOM 861 C C . VAL A 1 109 ? 2.629 13.086 17.686 1.00 87.69 109 VAL A C 1
ATOM 863 O O . VAL A 1 109 ? 2.257 12.570 16.636 1.00 87.69 109 VAL A O 1
ATOM 866 N N . LEU A 1 110 ? 3.162 12.373 18.683 1.00 88.25 110 LEU A N 1
ATOM 867 C CA . LEU A 1 110 ? 3.441 10.933 18.583 1.00 88.25 110 LEU A CA 1
ATOM 868 C C . LEU A 1 110 ? 2.175 10.070 18.512 1.00 88.25 110 LEU A C 1
ATOM 870 O O . LEU A 1 110 ? 2.171 9.053 17.827 1.00 88.25 110 LEU A O 1
ATOM 874 N N . LEU A 1 111 ? 1.110 10.467 19.211 1.00 89.19 111 LEU A N 1
ATOM 875 C CA . LEU A 1 111 ? -0.174 9.756 19.241 1.00 89.19 111 LEU A CA 1
ATOM 876 C C . LEU A 1 111 ? -1.192 10.344 18.251 1.00 89.19 111 LEU A C 1
ATOM 878 O O . LEU A 1 111 ? -2.385 10.047 18.324 1.00 89.19 111 LEU A O 1
ATOM 882 N N . ARG A 1 112 ? -0.746 11.207 17.332 1.00 89.75 112 ARG A N 1
ATOM 883 C CA . ARG A 1 112 ? -1.618 11.831 16.340 1.00 89.75 112 ARG A CA 1
ATOM 884 C C . ARG A 1 112 ? -2.169 10.782 15.374 1.00 89.75 112 ARG A C 1
ATOM 886 O O . ARG A 1 112 ? -1.417 10.118 14.673 1.00 89.75 112 ARG A O 1
ATOM 893 N N . THR A 1 113 ? -3.491 10.742 15.248 1.00 87.75 113 THR A N 1
ATOM 894 C CA . THR A 1 113 ? -4.207 9.948 14.231 1.00 87.75 113 THR A CA 1
ATOM 895 C C . THR A 1 113 ? -4.752 10.798 13.083 1.00 87.75 113 THR A C 1
ATOM 897 O O . THR A 1 113 ? -5.224 10.263 12.084 1.00 87.75 113 THR A O 1
ATOM 900 N N . LYS A 1 114 ? -4.692 12.133 13.204 1.00 89.88 114 LYS A N 1
ATOM 901 C CA . LYS A 1 114 ? -5.148 13.048 12.154 1.00 89.88 114 LYS A CA 1
ATOM 902 C C . LYS A 1 114 ? -4.241 12.945 10.929 1.00 89.88 114 LYS A C 1
ATOM 904 O O . LYS A 1 114 ? -3.027 13.131 11.063 1.00 89.88 114 LYS A O 1
ATOM 909 N N . LEU A 1 115 ? -4.863 12.770 9.764 1.00 86.12 115 LEU A N 1
ATOM 910 C CA . LEU A 1 115 ? -4.213 12.748 8.459 1.00 86.12 115 LEU A CA 1
ATOM 911 C C . LEU A 1 115 ? -3.337 13.992 8.215 1.00 86.12 115 LEU A C 1
ATOM 913 O O . LEU A 1 115 ? -3.453 15.043 8.865 1.00 86.12 115 LEU A O 1
ATOM 917 N N . ILE A 1 116 ? -2.395 13.840 7.288 1.00 90.25 116 ILE A N 1
ATOM 918 C CA . ILE A 1 116 ? -1.542 14.934 6.819 1.00 90.25 116 ILE A CA 1
ATOM 919 C C . ILE A 1 116 ? -2.386 15.824 5.888 1.00 90.25 116 ILE A C 1
ATOM 921 O O . ILE A 1 116 ? -3.171 15.277 5.114 1.00 90.25 116 ILE A O 1
ATOM 925 N N . PRO A 1 117 ? -2.237 17.165 5.922 1.00 89.44 117 PRO A N 1
ATOM 926 C CA . PRO A 1 117 ? -3.075 18.078 5.137 1.00 89.44 117 PRO A CA 1
ATOM 927 C C . PRO A 1 117 ? -3.144 17.762 3.637 1.00 89.44 117 PRO A C 1
ATOM 929 O O . PRO A 1 117 ? -4.209 17.886 3.041 1.00 89.44 117 PRO A O 1
ATOM 932 N N . ASP A 1 118 ? -2.040 17.313 3.038 1.00 90.12 118 ASP A N 1
ATOM 933 C CA . ASP A 1 118 ? -1.999 16.963 1.613 1.00 90.12 118 ASP A CA 1
ATOM 934 C C . ASP A 1 118 ? -2.889 15.752 1.299 1.00 90.12 118 ASP A C 1
ATOM 936 O O . ASP A 1 118 ? -3.575 15.731 0.280 1.00 90.12 118 ASP A O 1
ATOM 940 N N . ILE A 1 119 ? -2.946 14.772 2.208 1.00 88.75 119 ILE A N 1
ATOM 941 C CA . ILE A 1 119 ? -3.837 13.611 2.087 1.00 88.75 119 ILE A CA 1
ATOM 942 C C . ILE A 1 119 ? -5.294 14.056 2.266 1.00 88.75 119 ILE A C 1
ATOM 944 O O . ILE A 1 119 ? -6.138 13.688 1.456 1.00 88.75 119 ILE A O 1
ATOM 948 N N . GLU A 1 120 ? -5.585 14.911 3.255 1.00 89.44 120 GLU A N 1
ATOM 949 C CA . GLU A 1 120 ? -6.938 15.463 3.463 1.00 89.44 120 GLU A CA 1
ATOM 950 C C . GLU A 1 120 ? -7.437 16.233 2.226 1.00 89.44 120 GLU A C 1
ATOM 952 O O . GLU A 1 120 ? -8.614 16.158 1.863 1.00 89.44 120 GLU A O 1
ATOM 957 N N . ALA A 1 121 ? -6.545 16.970 1.557 1.00 90.81 121 ALA A N 1
ATOM 958 C CA . ALA A 1 121 ? -6.864 17.691 0.330 1.00 90.81 121 ALA A CA 1
ATOM 959 C C . ALA A 1 121 ? -7.195 16.736 -0.827 1.00 90.81 121 ALA A C 1
ATOM 961 O O . ALA A 1 121 ? -8.189 16.949 -1.525 1.00 90.81 121 ALA A O 1
ATOM 962 N N . VAL A 1 122 ? -6.407 15.670 -1.000 1.00 91.88 122 VAL A N 1
ATOM 963 C CA . VAL A 1 122 ? -6.638 14.650 -2.036 1.00 91.88 122 VAL A CA 1
ATOM 964 C C . VAL A 1 122 ? -7.923 13.860 -1.774 1.00 91.88 122 VAL A C 1
ATOM 966 O O . VAL A 1 122 ? -8.692 13.634 -2.709 1.00 91.88 122 VAL A O 1
ATOM 969 N N . GLU A 1 123 ? -8.216 13.488 -0.525 1.00 88.12 123 GLU A N 1
ATOM 970 C CA . GLU A 1 123 ? -9.480 12.826 -0.169 1.00 88.12 123 GLU A CA 1
ATOM 971 C C . GLU A 1 123 ? -10.682 13.719 -0.481 1.00 88.12 123 GLU A C 1
AT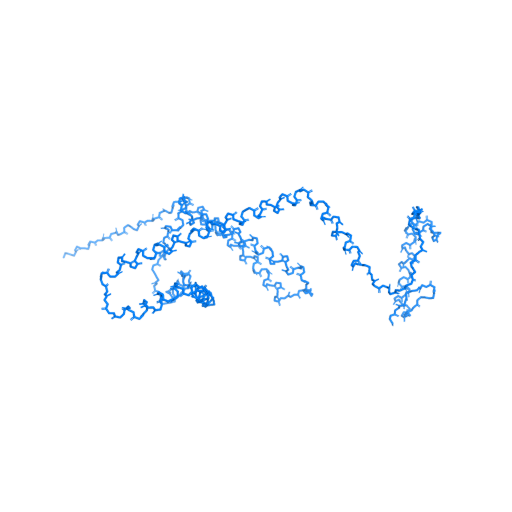OM 973 O O . GLU A 1 123 ? -11.652 13.274 -1.098 1.00 88.12 123 GLU A O 1
ATOM 978 N N . LYS A 1 124 ? -10.608 15.006 -0.120 1.00 88.50 124 LYS A N 1
ATOM 979 C CA . LYS A 1 124 ? -11.676 15.969 -0.402 1.00 88.50 124 LYS A CA 1
ATOM 980 C C . LYS A 1 124 ? -11.907 16.154 -1.901 1.00 88.50 124 LYS A C 1
ATOM 982 O O . LYS A 1 124 ? -13.060 16.248 -2.323 1.00 88.50 124 LYS A O 1
ATOM 987 N N . GLU A 1 125 ? -10.839 16.205 -2.690 1.00 90.12 125 GLU A N 1
ATOM 988 C CA . GLU A 1 125 ? -10.950 16.313 -4.144 1.00 90.12 125 GLU A CA 1
ATOM 989 C C . GLU A 1 125 ? -11.524 15.035 -4.758 1.00 90.12 125 GLU A C 1
ATOM 991 O O . GLU A 1 125 ? -12.443 15.100 -5.565 1.00 90.12 125 GLU A O 1
ATOM 996 N N . THR A 1 126 ? -11.083 13.865 -4.297 1.00 86.62 126 THR A N 1
ATOM 997 C CA . THR A 1 126 ? -11.617 12.574 -4.758 1.00 86.62 126 THR A CA 1
ATOM 998 C C . THR A 1 126 ? -13.114 12.460 -4.467 1.00 86.62 126 THR A C 1
ATOM 1000 O O . THR A 1 126 ? -13.894 12.096 -5.346 1.00 86.62 126 THR A O 1
ATOM 1003 N N . LEU A 1 127 ? -13.548 12.845 -3.262 1.00 83.31 127 LEU A N 1
ATOM 1004 C CA . LEU A 1 127 ? -14.966 12.882 -2.896 1.00 83.31 127 LEU A CA 1
ATOM 1005 C C . LEU A 1 127 ? -15.765 13.847 -3.778 1.00 83.31 127 LEU A C 1
ATOM 1007 O O . LEU A 1 127 ? -16.891 13.537 -4.167 1.00 83.31 127 LEU A O 1
ATOM 1011 N N . ARG A 1 128 ? -15.187 15.005 -4.113 1.00 83.06 128 ARG A N 1
ATOM 1012 C CA . ARG A 1 128 ? -15.804 15.967 -5.027 1.00 83.06 128 ARG A CA 1
ATOM 1013 C C . ARG A 1 128 ? -15.969 15.374 -6.425 1.00 83.06 128 ARG A C 1
ATOM 1015 O O . ARG A 1 128 ? -17.052 15.499 -6.992 1.00 83.06 128 ARG A O 1
ATOM 1022 N N . THR A 1 129 ? -14.943 14.721 -6.959 1.00 84.56 129 THR A N 1
ATOM 1023 C CA . THR A 1 129 ? -14.994 14.067 -8.274 1.00 84.56 129 THR A CA 1
ATOM 1024 C C . THR A 1 129 ? -16.057 12.973 -8.304 1.00 84.56 129 THR A C 1
ATOM 1026 O O . THR A 1 129 ? -16.908 12.980 -9.190 1.00 84.56 129 THR A O 1
ATOM 1029 N N . ILE A 1 130 ? -16.113 12.117 -7.277 1.00 80.00 130 ILE A N 1
ATOM 1030 C CA . ILE A 1 130 ? -17.148 11.076 -7.153 1.00 80.00 130 ILE A CA 1
ATOM 1031 C C . ILE A 1 130 ? -18.554 11.693 -7.166 1.00 80.00 130 ILE A C 1
ATOM 1033 O O . ILE A 1 130 ? -19.445 11.204 -7.858 1.00 80.00 130 ILE A O 1
ATOM 1037 N N . GLN A 1 131 ? -18.767 12.790 -6.432 1.00 76.44 131 GLN A N 1
ATOM 1038 C CA . GLN A 1 131 ? -20.056 13.489 -6.424 1.00 76.44 131 GLN A CA 1
ATOM 1039 C C . GLN A 1 131 ? -20.407 14.099 -7.784 1.00 76.44 131 GLN A C 1
ATOM 1041 O O . GLN A 1 131 ? -21.587 14.177 -8.120 1.00 76.44 131 GLN A O 1
ATOM 1046 N N . GLN A 1 132 ? -19.413 14.547 -8.555 1.00 77.19 132 GLN A N 1
ATOM 1047 C CA . GLN A 1 132 ? -19.606 15.144 -9.878 1.00 77.19 132 GLN A CA 1
ATOM 1048 C C . GLN A 1 132 ? -19.933 14.108 -10.958 1.00 77.19 132 GLN A C 1
ATOM 1050 O O . GLN A 1 132 ? -20.788 14.372 -11.802 1.00 77.19 132 GLN A O 1
ATOM 1055 N N . GLU A 1 133 ? -19.283 12.947 -10.914 1.00 72.94 133 GLU A N 1
ATOM 1056 C CA . GLU A 1 133 ? -19.448 11.856 -11.885 1.00 72.94 133 GLU A CA 1
ATOM 1057 C C . GLU A 1 133 ? -20.662 10.963 -11.593 1.00 72.94 133 GLU A C 1
ATOM 1059 O O . GLU A 1 133 ? -21.082 10.168 -12.439 1.00 72.94 133 GLU A O 1
ATOM 1064 N N . MET A 1 134 ? -21.268 11.113 -10.413 1.00 67.06 134 MET A N 1
ATOM 1065 C CA . MET A 1 134 ? -22.502 10.428 -10.053 1.00 67.06 134 MET A CA 1
ATOM 1066 C C . MET A 1 134 ? -23.631 10.797 -11.042 1.00 67.06 134 MET A C 1
ATOM 1068 O O . MET A 1 134 ? -23.835 11.982 -11.322 1.00 67.06 134 MET A O 1
ATOM 1072 N N . PRO A 1 135 ? -24.398 9.822 -11.575 1.00 66.19 135 PRO A N 1
ATOM 1073 C CA . PRO A 1 135 ? -25.414 10.075 -12.596 1.00 66.19 135 PRO A CA 1
ATOM 1074 C C . PRO A 1 135 ? -26.399 11.183 -12.196 1.00 66.19 135 PRO A C 1
ATOM 1076 O O . PRO A 1 135 ? -26.873 11.222 -11.060 1.00 66.19 135 PRO A O 1
ATOM 1079 N N . GLN A 1 136 ? -26.777 12.046 -13.148 1.00 57.31 136 GLN A N 1
ATOM 1080 C CA . GLN A 1 136 ? -27.634 13.228 -12.930 1.00 57.31 136 GLN A CA 1
ATOM 1081 C C . GLN A 1 136 ? -28.941 12.953 -12.156 1.00 57.31 136 GLN A C 1
ATOM 1083 O O . GLN A 1 136 ? -29.435 13.850 -11.476 1.00 57.31 136 GLN A O 1
ATOM 1088 N N . GLN A 1 137 ? -29.490 11.731 -12.200 1.00 55.72 137 GLN A N 1
ATOM 1089 C CA . GLN A 1 137 ? -30.658 11.341 -11.395 1.00 55.72 137 GLN A CA 1
ATOM 1090 C C . GLN A 1 137 ? -30.363 11.279 -9.883 1.00 55.72 137 GLN A C 1
ATOM 1092 O O . GLN A 1 137 ? -31.184 11.734 -9.089 1.00 55.72 137 GLN A O 1
ATOM 1097 N N . GLN A 1 138 ? -29.188 10.789 -9.475 1.00 55.97 138 GLN A N 1
ATOM 1098 C CA . GLN A 1 138 ? -28.748 10.795 -8.071 1.00 55.97 138 GLN A CA 1
ATOM 1099 C C . GLN A 1 138 ? -28.283 12.191 -7.630 1.00 55.97 138 GLN A C 1
ATOM 1101 O O . GLN A 1 138 ? -28.563 12.624 -6.514 1.00 55.97 138 GLN A O 1
ATOM 1106 N N . GLN A 1 139 ? -27.652 12.946 -8.530 1.00 55.88 139 GLN A N 1
ATOM 1107 C CA . GLN A 1 139 ? -27.188 14.309 -8.256 1.00 55.88 139 GLN A CA 1
ATOM 1108 C C . GLN A 1 139 ? -28.351 15.292 -8.011 1.00 55.88 139 GLN A C 1
ATOM 1110 O O . GLN A 1 139 ? -28.263 16.174 -7.155 1.00 55.88 139 GLN A O 1
ATOM 1115 N N . GLN A 1 140 ? -29.474 15.123 -8.723 1.00 56.28 140 GLN A N 1
ATOM 1116 C CA . GLN A 1 140 ? -30.705 15.883 -8.481 1.00 56.28 140 GLN A CA 1
ATOM 1117 C 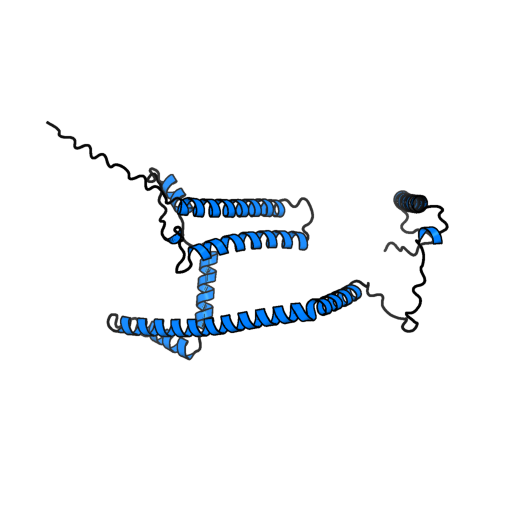C . GLN A 1 140 ? -31.326 15.555 -7.116 1.00 56.28 140 GLN A C 1
ATOM 1119 O O . GLN A 1 140 ? -31.724 16.478 -6.408 1.00 56.28 140 GLN A O 1
ATOM 1124 N N . GLN A 1 141 ? -31.350 14.282 -6.700 1.00 59.59 141 GLN A N 1
ATOM 1125 C CA . GLN A 1 141 ? -31.811 13.897 -5.358 1.00 59.59 141 GLN A CA 1
ATOM 1126 C C . GLN A 1 141 ? -30.930 14.501 -4.254 1.00 59.59 141 GLN A C 1
ATOM 1128 O O . GLN A 1 141 ? -31.457 15.072 -3.301 1.00 59.59 141 GLN A O 1
ATOM 1133 N N . TRP A 1 142 ? -29.604 14.467 -4.416 1.00 58.06 142 TRP A N 1
ATOM 1134 C CA . TRP A 1 142 ? -28.655 15.030 -3.449 1.00 58.06 142 TRP A CA 1
ATOM 1135 C C . TRP A 1 142 ? -28.772 16.559 -3.305 1.00 58.06 142 TRP A C 1
ATOM 1137 O O . TRP A 1 142 ? -28.788 17.093 -2.193 1.00 58.06 142 TRP A O 1
ATOM 1147 N N . ASN A 1 143 ? -28.940 17.280 -4.419 1.00 63.06 143 ASN A N 1
ATOM 1148 C CA . ASN A 1 143 ? -29.147 18.732 -4.404 1.00 63.06 143 ASN A CA 1
ATOM 1149 C C . ASN A 1 143 ? -30.504 19.129 -3.787 1.00 63.06 143 ASN A C 1
ATOM 1151 O O . ASN A 1 143 ? -30.571 20.111 -3.043 1.00 63.06 143 ASN A O 1
ATOM 1155 N N . LEU A 1 144 ? -31.578 18.361 -4.032 1.00 60.34 144 LEU A N 1
ATOM 1156 C CA . LEU A 1 144 ? -32.862 18.558 -3.342 1.00 60.34 144 LEU A CA 1
ATOM 1157 C C . LEU A 1 144 ? -32.753 18.289 -1.829 1.00 60.34 144 LEU A C 1
ATOM 1159 O O . LEU A 1 144 ? -33.428 18.954 -1.040 1.00 60.34 144 LEU A O 1
ATOM 1163 N N . GLN A 1 145 ? -31.893 17.356 -1.415 1.00 57.50 145 GLN A N 1
ATOM 1164 C CA . GLN A 1 145 ? -31.680 16.986 -0.014 1.00 57.50 145 GLN A CA 1
ATOM 1165 C C . GLN A 1 145 ? -30.952 18.087 0.774 1.00 57.50 145 GLN A C 1
ATOM 1167 O O . GLN A 1 145 ? -31.396 18.440 1.870 1.00 57.50 145 GLN A O 1
ATOM 1172 N N . GLN A 1 146 ? -29.908 18.708 0.204 1.00 59.41 146 GLN A N 1
ATOM 1173 C CA . GLN A 1 146 ? -29.240 19.852 0.846 1.00 59.41 146 GLN A CA 1
ATOM 1174 C C . GLN A 1 146 ? -30.182 21.051 1.033 1.00 59.41 146 GLN A C 1
ATOM 1176 O O . GLN A 1 146 ? -30.097 21.754 2.039 1.00 59.41 146 GLN A O 1
ATOM 1181 N N . GLN A 1 147 ? -31.122 21.261 0.106 1.00 57.91 147 GLN A N 1
ATOM 1182 C CA . GLN A 1 147 ? -32.104 22.340 0.216 1.00 57.91 147 GLN A CA 1
ATOM 1183 C C . GLN A 1 147 ? -33.227 22.028 1.230 1.00 57.91 147 GLN A C 1
ATOM 1185 O O . GLN A 1 147 ? -33.760 22.947 1.850 1.00 57.91 147 GLN A O 1
ATOM 1190 N N . GLN A 1 148 ? -33.565 20.751 1.462 1.00 55.53 148 GLN A N 1
ATOM 1191 C CA . GLN A 1 148 ? -34.607 20.333 2.419 1.00 55.53 148 GLN A CA 1
ATOM 1192 C C . GLN A 1 148 ? -34.113 20.089 3.859 1.00 55.53 148 GLN A C 1
ATOM 1194 O O . GLN A 1 148 ? -34.934 20.075 4.783 1.00 55.53 148 GLN A O 1
ATOM 1199 N N . GLN A 1 149 ? -32.800 19.959 4.087 1.00 53.56 149 GLN A N 1
ATOM 1200 C CA . GLN A 1 149 ? -32.210 19.742 5.421 1.00 53.56 149 GLN A CA 1
ATOM 1201 C C . GLN A 1 149 ? -32.445 20.885 6.426 1.00 53.56 149 GLN A C 1
ATOM 1203 O O . GLN A 1 149 ? -32.275 20.682 7.629 1.00 53.56 149 GLN A O 1
ATOM 1208 N N . GLN A 1 150 ? -32.896 22.065 5.987 1.00 55.56 150 GLN A N 1
ATOM 1209 C CA . GLN A 1 150 ? -33.188 23.179 6.897 1.00 55.56 150 GLN A CA 1
ATOM 1210 C C . GLN A 1 150 ? -34.541 23.076 7.632 1.00 55.56 150 GLN A C 1
ATOM 1212 O O . GLN A 1 150 ? -34.757 23.866 8.547 1.00 55.56 150 GLN A O 1
ATOM 1217 N N . LEU A 1 151 ? -35.449 22.136 7.299 1.00 53.38 151 LEU A N 1
ATOM 1218 C CA . LEU A 1 151 ? -36.859 22.266 7.729 1.00 53.38 151 LEU A CA 1
ATOM 1219 C C . LEU A 1 151 ? -37.543 21.114 8.496 1.00 53.38 151 LEU A C 1
ATOM 1221 O O . LEU A 1 151 ? -38.651 21.350 8.957 1.00 53.38 151 LEU A O 1
ATOM 1225 N N . GLN A 1 152 ? -36.977 19.914 8.715 1.00 55.97 152 GLN A N 1
ATOM 1226 C CA . GLN A 1 152 ? -37.632 18.884 9.573 1.00 55.97 152 GLN A CA 1
ATOM 1227 C C . GLN A 1 152 ? -36.675 17.729 9.920 1.00 55.97 152 GLN A C 1
ATOM 1229 O O . GLN A 1 152 ? -36.215 17.040 9.013 1.00 55.97 152 GLN A O 1
ATOM 1234 N N . GLN A 1 153 ? -36.380 17.509 11.211 1.00 57.97 153 GLN A N 1
ATOM 1235 C CA . GLN A 1 153 ? -35.213 16.720 11.658 1.00 57.97 153 GLN A CA 1
ATOM 1236 C C . GLN A 1 153 ? -35.481 15.336 12.284 1.00 57.97 153 GLN A C 1
ATOM 1238 O O . GLN A 1 153 ? -34.506 14.686 12.668 1.00 57.97 153 GLN A O 1
ATOM 1243 N N . GLN A 1 154 ? -36.725 14.850 12.399 1.00 53.12 154 GLN A N 1
ATOM 1244 C CA . GLN A 1 154 ? -36.979 13.620 13.177 1.00 53.12 154 GLN A CA 1
ATOM 1245 C C . GLN A 1 154 ? -37.623 12.456 12.406 1.00 53.12 154 GLN A C 1
ATOM 1247 O O . GLN A 1 154 ? -37.158 11.335 12.569 1.00 53.12 154 GLN A O 1
ATOM 1252 N N . GLU A 1 155 ? -38.587 12.687 11.508 1.00 55.50 155 GLU A N 1
ATOM 1253 C CA . GLU A 1 155 ? -39.180 11.602 10.691 1.00 55.50 155 GLU A CA 1
ATOM 1254 C C . GLU A 1 155 ? -38.333 11.228 9.460 1.00 55.50 155 GLU A C 1
ATOM 1256 O O . GLU A 1 155 ? -38.356 10.081 9.028 1.00 55.50 155 GLU A O 1
ATOM 1261 N N . ARG A 1 156 ? -37.504 12.149 8.945 1.00 54.16 156 ARG A N 1
ATOM 1262 C CA . ARG A 1 156 ? -36.644 11.901 7.770 1.00 54.16 156 ARG A CA 1
ATOM 1263 C C . ARG A 1 156 ? -35.439 11.001 8.022 1.00 54.16 156 ARG A C 1
ATOM 1265 O O . ARG A 1 156 ? -34.976 10.359 7.092 1.00 54.16 156 ARG A O 1
ATOM 1272 N N . ARG A 1 157 ? -34.955 10.895 9.264 1.00 55.59 157 ARG A N 1
ATOM 1273 C CA . ARG A 1 157 ? -33.739 10.115 9.563 1.00 55.59 157 ARG A CA 1
ATOM 1274 C C . ARG A 1 157 ? -33.887 8.632 9.209 1.00 55.59 157 ARG A C 1
ATOM 1276 O O . ARG A 1 157 ? -32.923 8.014 8.788 1.00 55.59 157 ARG A O 1
ATOM 1283 N N . VAL A 1 158 ? -35.091 8.073 9.351 1.00 56.16 158 VAL A N 1
ATOM 1284 C CA .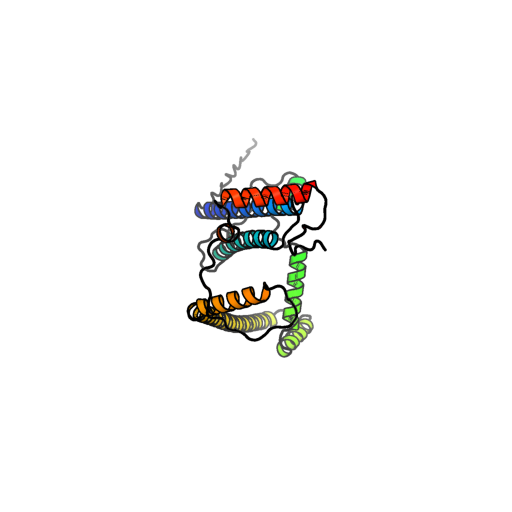 VAL A 1 158 ? -35.357 6.654 9.056 1.00 56.16 158 VAL A CA 1
ATOM 1285 C C . VAL A 1 158 ? -35.427 6.391 7.547 1.00 56.16 158 VAL A C 1
ATOM 1287 O O . VAL A 1 158 ? -35.010 5.324 7.105 1.00 56.16 158 VAL A O 1
ATOM 1290 N N . ASP A 1 159 ? -35.921 7.358 6.772 1.00 67.12 159 ASP A N 1
ATOM 1291 C CA . ASP A 1 159 ? -35.998 7.297 5.306 1.00 67.12 159 ASP A CA 1
ATOM 1292 C C . ASP A 1 159 ? -34.615 7.539 4.670 1.00 67.12 159 ASP A C 1
ATOM 1294 O O . ASP A 1 159 ? -34.168 6.778 3.814 1.00 67.12 159 ASP A O 1
ATOM 1298 N N . ASP A 1 160 ? -33.864 8.514 5.196 1.00 63.50 160 ASP A N 1
ATOM 1299 C CA . ASP A 1 160 ? -32.476 8.785 4.806 1.00 63.50 160 ASP A CA 1
ATOM 1300 C C . ASP A 1 160 ? -31.567 7.568 5.078 1.00 63.50 160 ASP A C 1
ATOM 1302 O O . ASP A 1 160 ? -30.778 7.177 4.218 1.00 63.50 160 ASP A O 1
ATOM 1306 N N . ASP A 1 161 ? -31.708 6.907 6.234 1.00 71.94 161 ASP A N 1
ATOM 1307 C CA . ASP A 1 161 ? -30.930 5.706 6.568 1.00 71.94 161 ASP A CA 1
ATOM 1308 C C . ASP A 1 161 ? -31.250 4.517 5.646 1.00 71.94 161 ASP A C 1
ATOM 1310 O O . ASP A 1 161 ? -30.371 3.699 5.358 1.00 71.94 161 ASP A O 1
ATOM 1314 N N . GLN A 1 162 ? -32.498 4.384 5.187 1.00 76.50 162 GLN A N 1
ATOM 1315 C CA . GLN A 1 162 ? -32.887 3.346 4.227 1.00 76.50 162 GLN A CA 1
ATOM 1316 C C . GLN A 1 162 ? -32.348 3.654 2.831 1.00 76.50 162 GLN A C 1
ATOM 1318 O O . GLN A 1 162 ? -31.758 2.778 2.199 1.00 76.50 162 GLN A O 1
ATOM 1323 N N . MET A 1 163 ? -32.436 4.910 2.397 1.00 70.69 163 MET A N 1
ATOM 1324 C CA . MET A 1 163 ? -31.887 5.361 1.121 1.00 70.69 163 MET A CA 1
ATOM 1325 C C . MET A 1 163 ? -30.362 5.198 1.060 1.00 70.69 163 MET A C 1
ATOM 1327 O O . MET A 1 163 ? -29.830 4.703 0.066 1.00 70.69 163 MET A O 1
ATOM 1331 N N . ILE A 1 164 ? -29.644 5.551 2.132 1.00 76.12 164 ILE A N 1
ATOM 1332 C CA . ILE A 1 164 ? -28.191 5.352 2.229 1.00 76.12 164 ILE A CA 1
ATOM 1333 C C . ILE A 1 164 ? -27.852 3.862 2.135 1.00 76.12 164 ILE A C 1
ATOM 1335 O O . ILE A 1 164 ? -26.924 3.487 1.420 1.00 76.12 164 ILE A O 1
ATOM 1339 N N . LYS A 1 165 ? -28.615 2.992 2.806 1.00 80.44 165 LYS A N 1
ATOM 1340 C CA . LYS A 1 165 ? -28.424 1.536 2.712 1.00 80.44 165 LYS A CA 1
ATOM 1341 C C . LYS A 1 165 ? -28.650 1.016 1.296 1.00 80.44 165 LYS A C 1
ATOM 1343 O O . LYS A 1 165 ? -27.851 0.211 0.824 1.00 80.44 165 LYS A O 1
ATOM 1348 N N . GLU A 1 166 ? -29.691 1.479 0.609 1.00 79.62 166 GLU A N 1
ATOM 1349 C CA . GLU A 1 166 ? -29.957 1.102 -0.782 1.00 79.62 166 GLU A CA 1
ATOM 1350 C C . GLU A 1 166 ? -28.843 1.567 -1.722 1.00 79.62 166 GLU A C 1
ATOM 1352 O O . GLU A 1 166 ? -28.383 0.790 -2.560 1.00 79.62 166 GLU A O 1
ATOM 1357 N N . GLN A 1 167 ? -28.355 2.799 -1.555 1.00 76.12 167 GLN A N 1
ATOM 1358 C CA . GLN A 1 167 ? -27.223 3.311 -2.326 1.00 76.12 167 GLN A CA 1
ATOM 1359 C C . GLN A 1 167 ? -25.962 2.484 -2.068 1.00 76.12 167 GLN A C 1
ATOM 1361 O O . GLN A 1 167 ? -25.328 2.033 -3.020 1.00 76.12 167 GLN A O 1
ATOM 1366 N N . ILE A 1 168 ? -25.620 2.220 -0.804 1.00 83.69 168 ILE A N 1
ATOM 1367 C CA . ILE A 1 168 ? -24.475 1.371 -0.440 1.00 83.69 168 ILE A CA 1
ATOM 1368 C C . ILE A 1 168 ? -24.607 -0.011 -1.083 1.00 83.69 168 ILE A C 1
ATOM 1370 O O . ILE A 1 168 ? -23.639 -0.504 -1.654 1.00 83.69 168 ILE A O 1
ATOM 1374 N N . HIS A 1 169 ? -25.797 -0.612 -1.062 1.00 84.06 169 HIS A N 1
ATOM 1375 C CA . HIS A 1 169 ? -26.035 -1.910 -1.686 1.00 84.06 169 HIS A CA 1
ATOM 1376 C C . HIS A 1 169 ? -25.866 -1.861 -3.216 1.00 84.06 169 HIS A C 1
ATOM 1378 O O . HIS A 1 169 ? -25.352 -2.805 -3.823 1.00 84.06 169 HIS A O 1
ATOM 1384 N N . GLN A 1 170 ? -26.284 -0.776 -3.875 1.00 82.81 170 GLN A N 1
ATOM 1385 C CA . GLN A 1 170 ? -26.045 -0.589 -5.311 1.00 82.81 170 GLN A CA 1
ATOM 1386 C C . GLN A 1 170 ? -24.546 -0.478 -5.617 1.00 82.81 170 GLN A C 1
ATOM 1388 O O . GLN A 1 170 ? -24.064 -1.139 -6.538 1.00 82.81 170 GLN A O 1
ATOM 1393 N N . TRP A 1 171 ? -23.801 0.291 -4.819 1.00 82.38 171 TRP A N 1
ATOM 1394 C CA . TRP A 1 171 ? -22.347 0.418 -4.947 1.00 82.38 171 TRP A CA 1
ATOM 1395 C C . TRP A 1 171 ? -21.622 -0.900 -4.686 1.00 82.38 171 TRP A C 1
ATOM 1397 O O . TRP A 1 171 ? -20.722 -1.252 -5.443 1.00 82.38 171 TRP A O 1
ATOM 1407 N N . GLN A 1 172 ? -22.045 -1.659 -3.674 1.00 87.88 172 GLN A N 1
ATOM 1408 C CA . GLN A 1 172 ? -21.524 -2.998 -3.397 1.00 87.88 172 GLN A CA 1
ATOM 1409 C C . GLN A 1 172 ? -21.725 -3.923 -4.596 1.00 87.88 172 GLN A C 1
ATOM 1411 O O . GLN A 1 172 ? -20.766 -4.529 -5.055 1.00 87.88 172 GLN A O 1
ATOM 1416 N N . LYS A 1 173 ? -22.923 -3.944 -5.188 1.00 88.19 173 LYS A N 1
ATOM 1417 C CA . LYS A 1 173 ? -23.206 -4.768 -6.371 1.00 88.19 173 LYS A CA 1
ATOM 1418 C C . LYS A 1 173 ? -22.377 -4.364 -7.597 1.00 88.19 173 LYS A C 1
ATOM 1420 O O . LYS A 1 173 ? -21.934 -5.225 -8.357 1.00 88.19 173 LYS A O 1
ATOM 1425 N N . LEU A 1 174 ? -22.196 -3.062 -7.832 1.00 86.31 174 LEU A N 1
ATOM 1426 C CA . LEU A 1 174 ? -21.354 -2.568 -8.929 1.00 86.31 174 LEU A CA 1
ATOM 1427 C C . LEU A 1 174 ? -19.887 -2.936 -8.712 1.00 86.31 174 LEU A C 1
ATOM 1429 O O . LEU A 1 174 ? -19.233 -3.386 -9.651 1.00 86.31 174 LEU A O 1
ATOM 1433 N N . ARG A 1 175 ? -19.404 -2.791 -7.476 1.00 88.69 175 ARG A N 1
ATOM 1434 C CA . ARG A 1 175 ? -18.063 -3.202 -7.074 1.00 88.69 175 ARG A CA 1
ATOM 1435 C C . ARG A 1 175 ? -17.858 -4.702 -7.269 1.00 88.69 175 ARG A C 1
ATOM 1437 O O . ARG A 1 175 ? -16.918 -5.075 -7.946 1.00 88.69 175 ARG A O 1
ATOM 1444 N N . GLU A 1 176 ? -18.756 -5.545 -6.766 1.00 93.06 176 GLU A N 1
ATOM 1445 C CA . GLU A 1 176 ? -18.680 -7.005 -6.936 1.00 93.06 176 GLU A CA 1
ATOM 1446 C C . GLU A 1 176 ? -18.603 -7.398 -8.415 1.00 93.06 176 GLU A C 1
ATOM 1448 O O . GLU A 1 176 ? -17.788 -8.228 -8.804 1.00 93.06 176 GLU A O 1
ATOM 1453 N N . ARG A 1 177 ? -19.415 -6.764 -9.271 1.00 92.06 177 ARG A N 1
ATOM 1454 C CA . ARG A 1 177 ? -19.351 -6.998 -10.717 1.00 92.06 177 ARG A CA 1
ATOM 1455 C C . ARG A 1 177 ? -18.008 -6.574 -11.312 1.00 92.06 177 ARG A C 1
ATOM 1457 O O . ARG A 1 177 ? -17.495 -7.272 -12.181 1.00 92.06 177 ARG A O 1
ATOM 1464 N N . HIS A 1 178 ? -17.490 -5.417 -10.914 1.00 93.31 178 HIS A N 1
ATOM 1465 C CA . HIS A 1 178 ? -16.185 -4.944 -11.364 1.00 93.31 178 HIS A CA 1
ATOM 1466 C C . HIS A 1 178 ? -15.070 -5.902 -10.928 1.00 93.31 178 HIS A C 1
ATOM 1468 O O . HIS A 1 178 ? -14.244 -6.276 -11.755 1.00 93.31 178 HIS A O 1
ATOM 1474 N N . ASP A 1 179 ? -15.089 -6.340 -9.670 1.00 93.56 179 ASP A N 1
ATOM 1475 C CA . ASP A 1 179 ? -14.093 -7.246 -9.101 1.00 93.56 179 ASP A CA 1
ATOM 1476 C C . ASP A 1 179 ? -14.105 -8.596 -9.843 1.00 93.56 179 ASP A C 1
ATOM 1478 O O . ASP A 1 179 ? -13.049 -9.066 -10.260 1.00 93.56 179 ASP A O 1
ATOM 1482 N N . LEU A 1 180 ? -15.286 -9.144 -10.162 1.00 94.44 180 LEU A N 1
ATOM 1483 C CA . LEU A 1 180 ? -15.415 -10.346 -11.003 1.00 94.44 180 LEU A CA 1
ATOM 1484 C C . LEU A 1 180 ? -14.811 -10.168 -12.406 1.00 94.44 180 LEU A C 1
ATOM 1486 O O . LEU A 1 180 ? -14.123 -11.057 -12.902 1.00 94.44 180 LEU A O 1
ATOM 1490 N N . LEU A 1 181 ? -15.058 -9.026 -13.058 1.00 94.31 181 LEU A N 1
ATOM 1491 C CA . LEU A 1 181 ? -14.490 -8.740 -14.382 1.00 94.31 181 LEU A CA 1
ATOM 1492 C C . LEU A 1 181 ? -12.966 -8.583 -14.325 1.00 94.31 181 LEU A C 1
ATOM 1494 O O . LEU A 1 181 ? -12.267 -9.010 -15.245 1.00 94.31 181 LEU A O 1
ATOM 1498 N N . ALA A 1 182 ? -12.447 -7.973 -13.260 1.00 95.06 182 ALA A N 1
ATOM 1499 C CA . ALA A 1 182 ? -11.014 -7.825 -13.048 1.00 95.06 182 ALA A CA 1
ATOM 1500 C C . ALA A 1 182 ? -10.338 -9.186 -12.814 1.00 95.06 182 ALA A C 1
ATOM 1502 O O . ALA A 1 182 ? -9.284 -9.451 -13.394 1.00 95.06 182 ALA A O 1
ATOM 1503 N N . GLU A 1 183 ? -10.961 -10.067 -12.027 1.00 94.94 183 GLU A N 1
ATOM 1504 C CA . GLU A 1 183 ? -10.499 -11.444 -11.816 1.00 94.94 183 GLU A CA 1
ATOM 1505 C C . GLU A 1 183 ? -10.507 -12.257 -13.119 1.00 94.94 183 GLU A C 1
ATOM 1507 O O . GLU A 1 183 ? -9.523 -12.929 -13.437 1.00 94.94 183 GLU A O 1
ATOM 1512 N N . GLU A 1 184 ? -11.573 -12.155 -13.919 1.00 95.00 184 GLU A N 1
ATOM 1513 C CA . GLU A 1 184 ? -11.666 -12.821 -15.223 1.00 95.00 184 GLU A CA 1
ATOM 1514 C C . GLU A 1 184 ? -10.578 -12.324 -16.187 1.00 95.00 184 GLU A C 1
ATOM 1516 O O . GLU A 1 184 ? -9.891 -13.127 -16.824 1.00 95.00 184 GLU A O 1
ATOM 1521 N N . ALA A 1 185 ? -10.355 -11.008 -16.251 1.00 94.75 185 ALA A N 1
ATOM 1522 C CA . ALA A 1 185 ? -9.300 -10.417 -17.068 1.00 94.75 185 ALA A CA 1
ATOM 1523 C C . ALA A 1 185 ? -7.896 -10.859 -16.620 1.00 94.75 185 ALA A C 1
ATOM 1525 O O . ALA A 1 185 ? -7.036 -11.142 -17.463 1.00 94.75 185 ALA A O 1
ATOM 1526 N N . ALA A 1 186 ? -7.658 -10.957 -15.309 1.00 93.94 186 ALA A N 1
ATOM 1527 C CA . ALA A 1 186 ? -6.404 -11.466 -14.762 1.00 93.94 186 ALA A CA 1
ATOM 1528 C C . ALA A 1 186 ? -6.187 -12.940 -15.139 1.00 93.94 186 ALA A C 1
ATOM 1530 O O . ALA A 1 186 ? -5.116 -13.289 -15.640 1.00 93.94 186 ALA A O 1
ATOM 1531 N N . SER A 1 187 ? -7.218 -13.779 -14.990 1.00 93.75 187 SER A N 1
ATOM 1532 C CA . SER A 1 187 ? -7.187 -15.191 -15.389 1.00 93.75 187 SER A CA 1
ATOM 1533 C C . SER A 1 187 ? -6.906 -15.354 -16.884 1.00 93.75 187 SER A C 1
ATOM 1535 O O . SER A 1 187 ? -6.045 -16.143 -17.270 1.00 93.75 187 SER A O 1
ATOM 1537 N N . LEU A 1 188 ? -7.582 -14.579 -17.735 1.00 94.00 188 LEU A N 1
ATOM 1538 C CA . LEU A 1 188 ? -7.374 -14.603 -19.184 1.00 94.00 188 LEU A CA 1
ATOM 1539 C C . LEU A 1 188 ? -5.951 -14.169 -19.558 1.00 94.00 188 LEU A C 1
ATOM 1541 O O . LEU A 1 188 ? -5.305 -14.801 -20.392 1.00 94.00 188 LEU A O 1
ATOM 1545 N N . THR A 1 189 ? -5.428 -13.125 -18.916 1.00 91.19 189 THR A N 1
ATOM 1546 C CA . THR A 1 189 ? -4.050 -12.663 -19.141 1.00 91.19 189 THR A CA 1
ATOM 1547 C C . THR A 1 189 ? -3.035 -13.720 -18.711 1.00 91.19 189 THR A C 1
ATOM 1549 O O . THR A 1 189 ? -2.055 -13.962 -19.416 1.00 91.19 189 THR A O 1
ATOM 1552 N N . GLN A 1 190 ? -3.280 -14.395 -17.587 1.00 92.88 190 GLN A N 1
ATOM 1553 C CA . GLN A 1 190 ? -2.442 -15.493 -17.118 1.00 92.88 190 GLN A CA 1
ATOM 1554 C C . GLN A 1 190 ? -2.489 -16.691 -18.077 1.00 92.88 190 GLN A C 1
ATOM 1556 O O . GLN A 1 190 ? -1.443 -17.261 -18.390 1.00 92.88 190 GLN A O 1
ATOM 1561 N N . GLU A 1 191 ? -3.667 -17.042 -18.597 1.00 93.00 191 GLU A N 1
ATOM 1562 C CA . GLU A 1 191 ? -3.823 -18.093 -19.606 1.00 93.00 191 GLU A CA 1
ATOM 1563 C C . GLU A 1 191 ? -3.061 -17.744 -20.891 1.00 93.00 191 GLU A C 1
ATOM 1565 O O . GLU A 1 191 ? -2.279 -18.561 -21.381 1.00 93.00 191 GLU A O 1
ATOM 1570 N N . LEU A 1 192 ? -3.217 -16.521 -21.404 1.00 89.62 192 LEU A N 1
ATOM 1571 C CA . LEU A 1 192 ? -2.499 -16.050 -22.589 1.00 89.62 192 LEU A CA 1
ATOM 1572 C C . LEU A 1 192 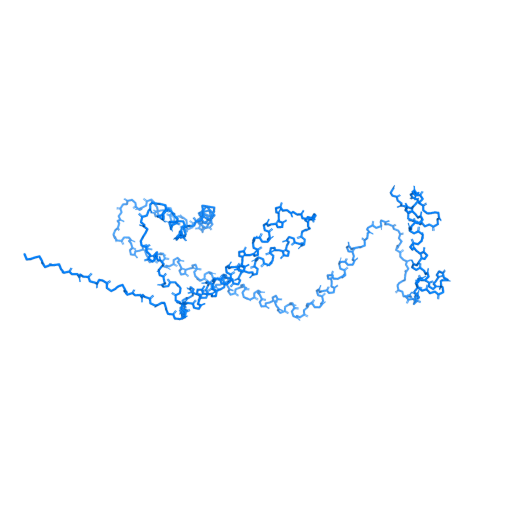? -0.983 -16.045 -22.376 1.00 89.62 192 LEU A C 1
ATOM 1574 O O . LEU A 1 192 ? -0.254 -16.532 -23.236 1.00 89.62 192 LEU A O 1
ATOM 1578 N N . SER A 1 193 ? -0.516 -15.565 -21.222 1.00 89.56 193 SER A N 1
ATOM 1579 C CA . SER A 1 193 ? 0.900 -15.595 -20.848 1.00 89.56 193 SER A CA 1
ATOM 1580 C C . SER A 1 193 ? 1.436 -17.028 -20.779 1.00 89.56 193 SER A C 1
ATOM 1582 O O . SER A 1 193 ? 2.490 -17.323 -21.330 1.00 89.56 193 SER A O 1
ATOM 1584 N N . SER A 1 194 ? 0.679 -17.963 -20.201 1.00 89.62 194 SER A N 1
ATOM 1585 C CA . SER A 1 194 ? 1.098 -19.369 -20.122 1.00 89.62 194 SER A CA 1
ATOM 1586 C C . SER A 1 194 ? 1.138 -20.080 -21.479 1.00 89.62 194 SER A C 1
ATOM 1588 O O . SER A 1 194 ? 1.961 -20.967 -21.679 1.00 89.62 194 SER A O 1
ATOM 1590 N N . ARG A 1 195 ? 0.251 -19.710 -22.413 1.00 87.38 195 ARG A N 1
ATOM 1591 C CA . ARG A 1 195 ? 0.133 -20.359 -23.730 1.00 87.38 195 ARG A CA 1
ATOM 1592 C C . ARG A 1 195 ? 1.026 -19.742 -24.799 1.00 87.38 195 ARG A C 1
ATOM 1594 O O . ARG A 1 195 ? 1.441 -20.451 -25.708 1.00 87.38 195 ARG A O 1
ATOM 1601 N N . TYR A 1 196 ? 1.281 -18.439 -24.712 1.00 85.62 196 TYR A N 1
ATOM 1602 C CA . TYR A 1 196 ? 1.983 -17.672 -25.742 1.00 85.62 196 TYR A CA 1
ATOM 1603 C C . TYR A 1 196 ? 3.191 -16.900 -25.209 1.00 85.62 196 TYR A C 1
ATOM 1605 O O . TYR A 1 196 ? 3.798 -16.158 -25.976 1.00 85.62 196 TYR A O 1
ATOM 1613 N N . GLY A 1 197 ? 3.558 -17.060 -23.934 1.00 80.62 197 GLY A N 1
ATOM 1614 C CA . GLY A 1 197 ? 4.671 -16.342 -23.308 1.00 80.62 197 GLY A CA 1
ATOM 1615 C C . GLY A 1 197 ? 5.963 -16.451 -24.111 1.00 80.62 197 GLY A C 1
ATOM 1616 O O . GLY A 1 197 ? 6.561 -15.430 -24.430 1.00 80.62 197 GLY A O 1
ATOM 1617 N N . ASP A 1 198 ? 6.318 -17.659 -24.550 1.00 78.31 198 ASP A N 1
ATOM 1618 C CA . ASP A 1 198 ? 7.536 -17.899 -25.333 1.00 78.31 198 ASP A CA 1
ATOM 1619 C C . ASP A 1 198 ? 7.503 -17.199 -26.704 1.00 78.31 198 ASP A C 1
ATOM 1621 O O . ASP A 1 198 ? 8.499 -16.638 -27.150 1.00 78.31 198 ASP A O 1
ATOM 1625 N N . VAL A 1 199 ? 6.338 -17.161 -27.360 1.00 75.19 199 VAL A N 1
ATOM 1626 C CA . VAL A 1 199 ? 6.151 -16.498 -28.665 1.00 75.19 199 VAL A CA 1
ATOM 1627 C C . VAL A 1 199 ? 6.183 -14.973 -28.526 1.00 75.19 199 VAL A C 1
ATOM 1629 O O . VAL A 1 199 ? 6.705 -14.276 -29.395 1.00 75.19 199 VAL A O 1
ATOM 1632 N N . ILE A 1 200 ? 5.634 -14.442 -27.431 1.00 69.62 200 ILE A N 1
ATOM 1633 C CA . ILE A 1 200 ? 5.679 -13.010 -27.116 1.00 69.62 200 ILE A CA 1
ATOM 1634 C C . ILE A 1 200 ? 7.120 -12.588 -26.808 1.00 69.62 200 ILE A C 1
ATOM 1636 O O . ILE A 1 200 ? 7.554 -11.547 -27.295 1.00 69.62 200 ILE A O 1
ATOM 1640 N N . LEU A 1 201 ? 7.869 -13.399 -26.054 1.00 69.44 201 LEU A N 1
ATOM 1641 C CA . LEU A 1 201 ? 9.275 -13.134 -25.740 1.00 69.44 201 LEU A CA 1
ATOM 1642 C C . LEU A 1 201 ? 10.148 -13.125 -26.999 1.00 69.44 201 LEU A C 1
ATOM 1644 O O . LEU A 1 201 ? 10.904 -12.177 -27.187 1.00 69.44 201 LEU A O 1
ATOM 1648 N N . LEU A 1 202 ? 9.972 -14.097 -27.901 1.00 65.25 202 LEU A N 1
ATOM 1649 C CA . LEU A 1 202 ? 10.689 -14.144 -29.182 1.00 65.25 202 LEU A CA 1
ATOM 1650 C C . LEU A 1 202 ? 10.443 -12.891 -30.037 1.00 65.25 202 LEU A C 1
ATOM 1652 O O . LEU A 1 202 ? 11.389 -12.309 -30.559 1.00 65.25 202 LEU A O 1
ATOM 1656 N N . ARG A 1 203 ? 9.195 -12.410 -30.120 1.00 60.69 203 ARG A N 1
ATOM 1657 C CA . ARG A 1 203 ? 8.876 -11.174 -30.857 1.00 60.69 203 ARG A CA 1
ATOM 1658 C C . ARG A 1 203 ? 9.523 -9.932 -30.231 1.00 60.69 203 ARG A C 1
ATOM 1660 O O . ARG A 1 203 ? 9.951 -9.039 -30.954 1.00 60.69 203 ARG A O 1
ATOM 1667 N N . VAL A 1 204 ? 9.588 -9.860 -28.901 1.00 60.94 204 VAL A N 1
ATOM 1668 C CA . VAL A 1 204 ? 10.242 -8.742 -28.198 1.00 60.94 204 VAL A CA 1
ATOM 1669 C C . VAL A 1 204 ? 11.758 -8.773 -28.402 1.00 60.94 204 VAL A C 1
ATOM 1671 O O . VAL A 1 204 ? 12.376 -7.716 -28.519 1.00 60.94 204 VAL A O 1
ATOM 1674 N N . GLU A 1 205 ? 12.369 -9.958 -28.467 1.00 59.72 205 GLU A N 1
ATOM 1675 C CA . GLU A 1 205 ? 13.790 -10.108 -28.796 1.00 59.72 205 GLU A CA 1
ATOM 1676 C C . GLU A 1 205 ? 14.090 -9.690 -30.243 1.00 59.72 205 GLU A C 1
ATOM 1678 O O . GLU A 1 205 ? 15.064 -8.971 -30.463 1.00 59.72 205 GLU A O 1
ATOM 1683 N N . GLU A 1 206 ? 13.233 -10.049 -31.205 1.00 57.84 206 GLU A N 1
ATOM 1684 C CA . GLU A 1 206 ? 13.326 -9.601 -32.604 1.00 57.84 206 GLU A CA 1
ATOM 1685 C C . GLU A 1 206 ? 13.193 -8.070 -32.728 1.00 57.84 206 GLU A C 1
ATOM 1687 O O . GLU A 1 206 ? 14.059 -7.425 -33.319 1.00 57.84 206 GLU A O 1
ATOM 1692 N N . GLU A 1 207 ? 12.191 -7.454 -32.086 1.00 54.12 207 GLU A N 1
ATOM 1693 C CA . GLU A 1 207 ? 12.013 -5.990 -32.096 1.00 54.12 207 GLU A CA 1
ATOM 1694 C C . GLU A 1 207 ? 13.143 -5.233 -31.372 1.00 54.12 207 GLU A C 1
ATOM 1696 O O . GLU A 1 207 ? 13.492 -4.114 -31.760 1.00 54.12 207 GLU A O 1
ATOM 1701 N N . ASN A 1 208 ? 13.742 -5.809 -30.323 1.00 54.81 208 ASN A N 1
ATOM 1702 C CA . ASN A 1 208 ? 14.916 -5.218 -29.671 1.00 54.81 208 ASN A CA 1
ATOM 1703 C C . ASN A 1 208 ? 16.188 -5.359 -30.513 1.00 54.81 208 ASN A C 1
ATOM 1705 O O . ASN A 1 208 ? 17.053 -4.484 -30.439 1.00 54.81 208 ASN A O 1
ATOM 1709 N N . ASN A 1 209 ? 16.316 -6.426 -31.306 1.00 52.81 209 ASN A N 1
ATOM 1710 C CA . ASN A 1 209 ? 17.428 -6.582 -32.242 1.00 52.81 209 ASN A CA 1
ATOM 1711 C C . ASN A 1 209 ? 17.341 -5.556 -33.381 1.00 52.81 209 ASN A C 1
ATOM 1713 O O . ASN A 1 209 ? 18.354 -4.952 -33.737 1.00 52.81 209 ASN A O 1
ATOM 1717 N N . ASP A 1 210 ? 16.131 -5.290 -33.875 1.00 53.91 210 ASP A N 1
ATOM 1718 C CA . ASP A 1 210 ? 15.890 -4.284 -34.915 1.00 53.91 210 ASP A CA 1
ATOM 1719 C C . ASP A 1 210 ? 16.055 -2.844 -34.394 1.00 53.91 210 ASP A C 1
ATOM 1721 O O . ASP A 1 210 ? 16.577 -1.983 -35.103 1.00 53.91 210 ASP A O 1
ATOM 1725 N N . ASN A 1 211 ? 15.697 -2.565 -33.134 1.00 49.44 211 ASN A N 1
ATOM 1726 C CA . ASN A 1 211 ? 15.848 -1.228 -32.537 1.00 49.44 211 ASN A CA 1
ATOM 1727 C C . ASN A 1 211 ? 17.270 -0.892 -32.046 1.00 49.44 211 ASN A C 1
ATOM 1729 O O . ASN A 1 211 ? 17.556 0.279 -31.787 1.00 49.44 211 ASN A O 1
ATOM 1733 N N . ASN A 1 212 ? 18.167 -1.877 -31.919 1.00 47.53 212 ASN A N 1
ATOM 1734 C CA . ASN A 1 212 ? 19.581 -1.652 -31.586 1.00 47.53 212 ASN A CA 1
ATOM 1735 C C . ASN A 1 212 ? 20.507 -1.632 -32.811 1.00 47.53 212 ASN A C 1
ATOM 1737 O O . ASN A 1 212 ? 21.716 -1.432 -32.650 1.00 47.53 212 ASN A O 1
ATOM 1741 N N . GLN A 1 213 ? 19.982 -1.777 -34.033 1.00 39.56 213 GLN A N 1
ATOM 1742 C CA . GLN A 1 213 ? 20.766 -1.453 -35.218 1.00 39.56 213 GLN A CA 1
ATOM 1743 C C . GLN A 1 213 ? 20.830 0.072 -35.402 1.00 39.56 213 GLN A C 1
ATOM 1745 O O . GLN A 1 213 ? 19.793 0.730 -35.518 1.00 39.56 213 GLN A O 1
ATOM 1750 N N . PRO A 1 214 ? 22.030 0.682 -35.449 1.00 38.19 214 PRO A N 1
ATOM 1751 C CA . PRO A 1 214 ? 22.141 2.078 -35.829 1.00 38.19 214 PRO A CA 1
ATOM 1752 C C . PRO A 1 214 ? 21.592 2.228 -37.247 1.00 38.19 214 PRO A C 1
ATOM 1754 O O . PRO A 1 214 ? 22.031 1.535 -38.164 1.00 38.19 214 PRO A O 1
ATOM 1757 N N . VAL A 1 215 ? 20.636 3.146 -37.404 1.00 42.25 215 VAL A N 1
ATOM 1758 C CA . VAL A 1 215 ? 20.015 3.543 -38.671 1.00 42.25 215 VAL A CA 1
ATOM 1759 C C . VAL A 1 215 ? 21.106 4.015 -39.638 1.00 42.25 215 VAL A C 1
ATOM 1761 O O . VAL A 1 215 ? 21.419 5.203 -39.730 1.00 42.25 215 VAL A O 1
ATOM 1764 N N . THR A 1 216 ? 21.726 3.077 -40.350 1.00 34.22 216 THR A N 1
ATOM 1765 C CA . THR A 1 216 ? 22.570 3.371 -41.501 1.00 34.22 216 THR A CA 1
ATOM 1766 C C . THR A 1 216 ? 21.662 3.361 -42.716 1.00 34.22 216 THR A C 1
ATOM 1768 O O . THR A 1 216 ? 21.137 2.355 -43.180 1.00 34.22 216 THR A O 1
ATOM 1771 N N . SER A 1 217 ? 21.374 4.582 -43.132 1.00 36.69 217 SER A N 1
ATOM 1772 C CA . SER A 1 217 ? 20.582 4.933 -44.290 1.00 36.69 217 SER A CA 1
ATOM 1773 C C . SER A 1 217 ? 21.096 4.231 -45.553 1.00 36.69 217 SER A C 1
ATOM 1775 O O . SER A 1 217 ? 22.242 4.442 -45.934 1.00 36.69 217 SER A O 1
ATOM 1777 N N . GLY A 1 218 ? 20.209 3.491 -46.224 1.00 38.31 218 GLY A N 1
ATOM 1778 C CA . GLY A 1 218 ? 20.133 3.411 -47.685 1.00 38.31 218 GLY A CA 1
ATOM 1779 C C . GLY A 1 218 ? 21.188 2.584 -48.435 1.00 38.31 218 GLY A C 1
ATOM 1780 O O . GLY A 1 218 ? 22.371 2.890 -48.422 1.00 38.31 218 GLY A O 1
ATOM 1781 N N . MET A 1 219 ? 20.680 1.651 -49.250 1.00 38.41 219 MET A N 1
ATOM 1782 C CA . MET A 1 219 ? 21.355 0.931 -50.346 1.00 38.41 219 MET A CA 1
ATOM 1783 C C . MET A 1 219 ? 22.285 -0.228 -49.958 1.00 38.41 219 MET A C 1
ATOM 1785 O O . MET A 1 219 ? 23.503 -0.119 -49.988 1.00 38.41 219 MET A O 1
ATOM 1789 N N . ASN A 1 220 ? 21.685 -1.397 -49.722 1.00 36.50 220 ASN A N 1
ATOM 1790 C CA . ASN A 1 220 ? 21.725 -2.511 -50.682 1.00 36.50 220 ASN A CA 1
ATOM 1791 C C . ASN A 1 220 ? 20.808 -3.641 -50.194 1.00 36.50 220 ASN A C 1
ATOM 1793 O O . ASN A 1 220 ? 21.133 -4.389 -49.282 1.00 36.50 220 ASN A O 1
ATOM 1797 N N . SER A 1 221 ? 19.636 -3.740 -50.819 1.00 42.69 221 SER A N 1
ATOM 1798 C CA . SER A 1 221 ? 18.839 -4.963 -50.827 1.00 42.69 221 SER A CA 1
ATOM 1799 C C . SER A 1 221 ? 19.431 -5.892 -51.885 1.00 42.69 221 SER A C 1
ATOM 1801 O O . SER A 1 221 ? 19.842 -5.395 -52.936 1.00 42.69 221 SER A O 1
ATOM 1803 N N . MET A 1 222 ? 19.382 -7.202 -51.618 1.00 45.25 222 MET A N 1
ATOM 1804 C CA . MET A 1 222 ? 19.582 -8.312 -52.561 1.00 45.25 222 MET A CA 1
ATOM 1805 C C . MET A 1 222 ? 20.982 -8.946 -52.537 1.00 45.25 222 MET A C 1
ATOM 1807 O O . MET A 1 222 ? 21.794 -8.694 -53.419 1.00 45.25 222 MET A O 1
ATOM 1811 N N . MET A 1 223 ? 21.230 -9.806 -51.541 1.00 39.59 223 MET A N 1
ATOM 1812 C CA . MET A 1 223 ? 21.812 -11.147 -51.732 1.00 39.59 223 MET A CA 1
ATOM 1813 C C . MET A 1 223 ? 21.823 -11.936 -50.410 1.00 39.59 223 MET A C 1
ATOM 1815 O O . MET A 1 223 ? 22.350 -11.458 -49.414 1.00 39.59 223 MET A O 1
ATOM 1819 N N . ASP A 1 224 ? 21.172 -13.099 -50.465 1.00 37.81 224 ASP A N 1
ATOM 1820 C CA . ASP A 1 224 ? 21.418 -14.368 -49.767 1.00 37.81 224 ASP A CA 1
ATOM 1821 C C . ASP A 1 224 ? 21.950 -14.374 -48.325 1.00 37.81 224 ASP A C 1
ATOM 1823 O O . ASP A 1 224 ? 23.109 -14.075 -48.046 1.00 37.81 224 ASP A O 1
ATOM 1827 N N . ASP A 1 225 ? 21.088 -14.863 -47.432 1.00 44.56 225 ASP A N 1
ATOM 1828 C CA . ASP A 1 225 ? 21.418 -15.374 -46.104 1.00 44.56 225 ASP A CA 1
ATOM 1829 C C . ASP A 1 225 ? 21.385 -16.912 -46.194 1.00 44.56 225 ASP A C 1
ATOM 1831 O O . ASP A 1 225 ? 20.345 -17.532 -45.994 1.00 44.56 225 ASP A O 1
ATOM 1835 N N . ASP A 1 226 ? 22.497 -17.507 -46.630 1.00 44.09 226 ASP A N 1
ATOM 1836 C CA . ASP A 1 226 ? 22.782 -18.947 -46.532 1.00 44.09 226 ASP A CA 1
ATOM 1837 C C . ASP A 1 226 ? 24.287 -19.161 -46.793 1.00 44.09 226 ASP A C 1
ATOM 1839 O O . ASP A 1 226 ? 24.680 -19.618 -47.855 1.00 44.09 226 ASP A O 1
ATOM 1843 N N . ASP A 1 227 ? 25.142 -18.700 -45.868 1.00 39.47 227 ASP A N 1
ATOM 1844 C CA . ASP A 1 227 ? 26.520 -19.195 -45.644 1.00 39.47 227 ASP A CA 1
ATOM 1845 C C . ASP A 1 227 ? 27.173 -18.419 -44.479 1.00 39.47 227 ASP A C 1
ATOM 1847 O O . ASP A 1 227 ? 28.085 -17.603 -44.639 1.00 39.47 227 ASP A O 1
ATOM 1851 N N . LYS A 1 228 ? 26.729 -18.682 -43.241 1.00 44.50 228 LYS A N 1
ATOM 1852 C CA . LYS A 1 228 ? 27.574 -18.425 -42.060 1.00 44.50 228 LYS A CA 1
ATOM 1853 C C . LYS A 1 228 ? 28.624 -19.529 -41.977 1.00 44.50 228 LYS A C 1
ATOM 1855 O O . LYS A 1 228 ? 28.550 -20.410 -41.122 1.00 44.50 228 LYS A O 1
ATOM 1860 N N . GLU A 1 229 ? 29.592 -19.479 -42.890 1.00 41.72 229 GLU A N 1
ATOM 1861 C CA . GLU A 1 229 ? 30.843 -20.198 -42.708 1.00 41.72 229 GLU A CA 1
ATOM 1862 C C . GLU A 1 229 ? 31.554 -19.652 -41.468 1.00 41.72 229 GLU A C 1
ATOM 1864 O O . GLU A 1 229 ? 31.760 -18.450 -41.290 1.00 41.72 229 GLU A O 1
ATOM 1869 N N . ASP A 1 230 ? 31.885 -20.609 -40.615 1.00 50.00 230 ASP A N 1
ATOM 1870 C CA . ASP A 1 230 ? 32.730 -20.618 -39.433 1.00 50.00 230 ASP A CA 1
ATOM 1871 C C . ASP A 1 230 ? 33.986 -19.724 -39.573 1.00 50.00 230 ASP A C 1
ATOM 1873 O O . ASP A 1 230 ? 35.113 -20.186 -39.772 1.00 50.00 230 ASP A O 1
ATOM 1877 N N . GLN A 1 231 ? 33.807 -18.403 -39.482 1.00 45.34 231 GLN A N 1
ATOM 1878 C CA . GLN A 1 231 ? 34.907 -17.456 -39.363 1.00 45.34 231 GLN A CA 1
ATOM 1879 C C . GLN A 1 231 ? 35.500 -17.606 -37.965 1.00 45.34 231 GLN A C 1
ATOM 1881 O O . GLN A 1 231 ? 35.067 -16.984 -36.996 1.00 45.34 231 GLN A O 1
ATOM 1886 N N . GLY A 1 232 ? 36.498 -18.485 -37.871 1.00 56.12 232 GLY A N 1
ATOM 1887 C CA . GLY A 1 232 ? 37.251 -18.723 -36.649 1.00 56.12 232 GLY A CA 1
ATOM 1888 C C . GLY A 1 232 ? 37.807 -17.429 -36.031 1.00 56.12 232 GLY A C 1
ATOM 1889 O O . GLY A 1 232 ? 37.882 -16.397 -36.703 1.00 56.12 232 GLY A O 1
ATOM 1890 N N . PRO A 1 233 ? 38.235 -17.488 -34.756 1.00 65.62 233 PRO A N 1
ATOM 1891 C CA . PRO A 1 233 ? 38.538 -16.320 -33.933 1.00 65.62 233 PRO A CA 1
ATOM 1892 C C . PRO A 1 233 ? 39.394 -15.273 -34.656 1.00 65.62 233 PRO A C 1
ATOM 1894 O O . PRO A 1 233 ? 40.436 -15.610 -35.217 1.00 65.62 233 PRO A O 1
ATOM 1897 N N . GLU A 1 234 ? 38.973 -14.009 -34.593 1.00 64.38 234 GLU A N 1
ATOM 1898 C CA . GLU A 1 234 ? 39.523 -12.842 -35.309 1.00 64.38 234 GLU A CA 1
ATOM 1899 C C . GLU A 1 234 ? 41.065 -12.735 -35.246 1.00 64.38 234 GLU A C 1
ATOM 1901 O O . GLU A 1 234 ? 41.731 -12.385 -36.222 1.00 64.38 234 GLU A O 1
ATOM 1906 N N . TRP A 1 235 ? 41.666 -13.160 -34.128 1.00 70.12 235 TRP A N 1
ATOM 1907 C CA . TRP A 1 235 ? 43.119 -13.189 -33.933 1.00 70.12 235 TRP A CA 1
ATOM 1908 C C . TRP A 1 235 ? 43.860 -14.177 -34.852 1.00 70.12 235 TRP A C 1
ATOM 1910 O O . TRP A 1 235 ? 44.999 -13.909 -35.242 1.00 70.12 235 TRP A O 1
ATOM 1920 N N . LYS A 1 236 ? 43.236 -15.301 -35.238 1.00 70.12 236 LYS A N 1
ATOM 1921 C CA . LYS A 1 236 ? 43.814 -16.256 -36.203 1.00 70.12 236 LYS A CA 1
ATOM 1922 C C . LYS A 1 236 ? 43.792 -15.699 -37.621 1.00 70.12 236 LYS A C 1
ATOM 1924 O O . LYS A 1 236 ? 44.739 -15.934 -38.367 1.00 70.12 236 LYS A O 1
ATOM 1929 N N . GLN A 1 237 ? 42.748 -14.951 -37.979 1.00 71.75 237 GLN A N 1
ATOM 1930 C CA . GLN A 1 237 ? 42.630 -14.333 -39.303 1.00 71.75 237 GLN A CA 1
ATOM 1931 C C . GLN A 1 237 ? 43.683 -13.242 -39.516 1.00 71.75 237 GLN A C 1
ATOM 1933 O O . GLN A 1 237 ? 44.231 -13.108 -40.606 1.00 71.75 237 GLN A O 1
ATOM 1938 N N . GLN A 1 238 ? 44.036 -12.517 -38.452 1.00 65.56 238 GLN A N 1
ATOM 1939 C CA . GLN A 1 238 ? 45.098 -11.509 -38.479 1.00 65.56 238 GLN A CA 1
ATOM 1940 C C . GLN A 1 238 ? 46.518 -12.098 -38.327 1.00 65.56 238 GLN A C 1
ATOM 1942 O O . GLN A 1 238 ? 47.492 -11.352 -38.248 1.00 65.56 238 GLN A O 1
ATOM 1947 N N . GLY A 1 239 ? 46.661 -13.431 -38.309 1.00 72.69 239 GLY A N 1
ATOM 1948 C CA . GLY A 1 239 ? 47.957 -14.116 -38.304 1.00 72.69 239 GLY A CA 1
ATOM 1949 C C . GLY A 1 239 ? 48.681 -14.135 -36.953 1.00 72.69 239 GLY A C 1
ATOM 1950 O O . GLY A 1 239 ? 49.884 -14.403 -36.913 1.00 72.69 239 GLY A O 1
ATOM 1951 N N . PHE A 1 240 ? 47.987 -13.869 -35.841 1.00 71.94 240 PHE A N 1
ATOM 1952 C CA . PHE A 1 240 ? 48.599 -13.925 -34.514 1.00 71.94 240 PHE A CA 1
ATOM 1953 C C . PHE A 1 240 ? 48.744 -15.371 -34.024 1.00 71.94 240 PHE A C 1
ATOM 1955 O O . PHE A 1 240 ? 47.866 -16.215 -34.198 1.00 71.94 240 PHE A O 1
ATOM 1962 N N . THR A 1 241 ? 49.871 -15.656 -33.370 1.00 75.38 241 THR A N 1
ATOM 1963 C CA . THR A 1 241 ? 50.207 -16.994 -32.855 1.00 75.38 241 THR A CA 1
ATOM 1964 C C . THR A 1 241 ? 49.418 -17.383 -31.603 1.00 75.38 241 THR A C 1
ATOM 1966 O O . THR A 1 241 ? 49.277 -18.570 -31.317 1.00 75.38 241 THR A O 1
ATOM 1969 N N . SER A 1 242 ? 48.895 -16.404 -30.860 1.00 80.50 242 SER A N 1
ATOM 1970 C CA . SER A 1 242 ? 48.030 -16.603 -29.695 1.00 80.50 242 SER A CA 1
ATOM 1971 C C . SER A 1 242 ? 47.114 -15.397 -29.470 1.00 80.50 242 SER A C 1
ATOM 1973 O O . SER A 1 242 ? 47.444 -14.267 -29.839 1.00 80.50 242 SER A O 1
ATOM 1975 N N . GLU A 1 243 ? 45.978 -15.629 -28.812 1.00 76.38 243 GLU A N 1
ATOM 1976 C CA . GLU A 1 243 ? 45.019 -14.582 -28.436 1.00 76.38 243 GLU A CA 1
ATOM 1977 C C . GLU A 1 243 ? 45.627 -13.548 -27.469 1.00 76.38 243 GLU A C 1
ATOM 1979 O O . GLU A 1 243 ? 45.336 -12.357 -27.554 1.00 76.38 243 GLU A O 1
ATOM 1984 N N . GLU A 1 244 ? 46.522 -13.980 -26.576 1.00 78.62 244 GLU A N 1
ATOM 1985 C CA . GLU A 1 244 ? 47.225 -13.088 -25.645 1.00 78.62 244 GLU A CA 1
ATOM 1986 C C . GLU A 1 244 ? 48.162 -12.115 -26.373 1.00 78.62 244 GLU A C 1
ATOM 1988 O O . GLU A 1 244 ? 48.236 -10.942 -26.005 1.00 78.62 244 GLU A O 1
ATOM 1993 N N . ASN A 1 245 ? 48.833 -12.567 -27.438 1.00 75.88 245 ASN A N 1
ATOM 1994 C CA . ASN A 1 245 ? 49.685 -11.705 -28.258 1.00 75.88 245 ASN A CA 1
ATOM 1995 C C . ASN A 1 245 ? 48.858 -10.674 -29.033 1.00 75.88 245 ASN A C 1
ATOM 1997 O O . ASN A 1 245 ? 49.271 -9.521 -29.143 1.00 75.88 245 ASN A O 1
ATOM 2001 N N . TRP A 1 246 ? 47.676 -11.066 -29.511 1.00 81.44 246 TRP A N 1
ATOM 2002 C CA . TRP A 1 246 ? 46.743 -10.159 -30.177 1.00 81.44 246 TRP A CA 1
ATOM 2003 C C . TRP A 1 246 ? 46.195 -9.094 -29.222 1.00 81.44 246 TRP A C 1
ATOM 2005 O O . TRP A 1 246 ? 46.285 -7.902 -29.509 1.00 81.44 246 TRP A O 1
ATOM 2015 N N . LYS A 1 247 ? 45.732 -9.494 -28.031 1.00 81.19 247 LYS A N 1
ATOM 2016 C CA . LYS A 1 247 ? 45.266 -8.559 -26.994 1.00 81.19 247 LYS A CA 1
ATOM 2017 C C . LYS A 1 247 ? 46.367 -7.600 -26.548 1.00 81.19 247 LYS A C 1
ATOM 2019 O O . LYS A 1 247 ? 46.104 -6.419 -26.334 1.00 81.19 247 LYS A O 1
ATOM 2024 N N . ARG A 1 248 ? 47.610 -8.080 -26.438 1.00 79.00 248 ARG A N 1
ATOM 2025 C CA . ARG A 1 248 ? 48.768 -7.244 -26.096 1.00 79.00 248 ARG A CA 1
ATOM 2026 C C . ARG A 1 248 ? 49.094 -6.238 -27.197 1.00 79.00 248 ARG A C 1
ATOM 2028 O O . ARG A 1 248 ? 49.314 -5.074 -26.881 1.00 79.00 248 ARG A O 1
ATOM 2035 N N . TYR A 1 249 ? 49.062 -6.664 -28.458 1.00 79.12 249 TYR A N 1
ATOM 2036 C CA . TYR A 1 249 ? 49.223 -5.783 -29.614 1.00 79.12 249 TYR A CA 1
ATOM 2037 C C . TYR A 1 249 ? 48.118 -4.720 -29.669 1.00 79.12 249 TYR A C 1
ATOM 2039 O O . TYR A 1 249 ? 48.404 -3.539 -29.828 1.00 79.12 249 TYR A O 1
ATOM 2047 N N . GLN A 1 250 ? 46.863 -5.107 -29.433 1.00 80.31 250 GLN A N 1
ATOM 2048 C CA . GLN A 1 250 ? 45.734 -4.178 -29.387 1.00 80.31 250 GLN A CA 1
ATOM 2049 C C . GLN A 1 250 ? 45.895 -3.141 -28.264 1.00 80.31 250 GLN A C 1
ATOM 2051 O O . GLN A 1 250 ? 45.674 -1.949 -28.481 1.00 80.31 250 GLN A O 1
ATOM 2056 N N . LEU A 1 251 ? 46.343 -3.574 -27.081 1.00 78.94 251 LEU A N 1
ATOM 2057 C CA . LEU A 1 251 ? 46.619 -2.684 -25.955 1.00 78.94 251 LEU A CA 1
ATOM 2058 C C . LEU A 1 251 ? 47.777 -1.722 -26.258 1.00 78.94 251 LEU A C 1
ATOM 2060 O O . LEU A 1 251 ? 47.709 -0.548 -25.905 1.00 78.94 251 LEU A O 1
ATOM 2064 N N . GLU A 1 252 ? 48.823 -2.202 -26.931 1.00 74.25 252 GLU A N 1
ATOM 2065 C CA . GLU A 1 252 ? 49.970 -1.400 -27.360 1.00 74.25 252 GLU A CA 1
ATOM 2066 C C . GLU A 1 252 ? 49.570 -0.378 -28.434 1.00 74.25 252 GLU A C 1
ATOM 2068 O O . GLU A 1 252 ? 49.950 0.790 -28.339 1.00 74.25 252 GLU A O 1
ATOM 2073 N N . CYS A 1 253 ? 48.716 -0.756 -29.388 1.00 73.12 253 CYS A N 1
ATOM 2074 C CA . CYS A 1 253 ? 48.124 0.161 -30.361 1.00 73.12 253 CYS A CA 1
ATOM 2075 C C . CYS A 1 253 ? 47.258 1.229 -29.683 1.00 73.12 253 CYS A C 1
ATOM 2077 O O . CYS A 1 253 ? 47.393 2.408 -30.006 1.00 73.12 253 CYS A O 1
ATOM 2079 N N . MET A 1 254 ? 46.426 0.855 -28.705 1.00 71.19 254 MET A N 1
ATOM 2080 C CA . MET A 1 254 ? 45.632 1.814 -27.929 1.00 71.19 254 MET A CA 1
ATOM 2081 C C . MET A 1 254 ? 46.521 2.745 -27.099 1.00 71.19 254 MET A C 1
ATOM 2083 O O . MET A 1 254 ? 46.317 3.956 -27.093 1.00 71.19 254 MET A O 1
ATOM 2087 N N . MET A 1 255 ? 47.544 2.215 -26.431 1.00 68.44 255 MET A N 1
ATOM 2088 C CA . MET A 1 255 ? 48.476 3.014 -25.634 1.00 68.44 255 MET A CA 1
ATOM 2089 C C . MET A 1 255 ? 49.283 3.979 -26.513 1.00 68.44 255 MET A C 1
ATOM 2091 O O . MET A 1 255 ? 49.506 5.130 -26.136 1.00 68.44 255 MET A O 1
ATOM 2095 N N . THR A 1 256 ? 49.664 3.546 -27.716 1.00 66.75 256 THR A N 1
ATOM 2096 C CA . THR A 1 256 ? 50.329 4.386 -28.723 1.00 66.75 256 THR A CA 1
ATOM 2097 C C . THR A 1 256 ? 49.377 5.458 -29.262 1.00 66.75 256 THR A C 1
ATOM 2099 O O . THR A 1 256 ? 49.764 6.616 -29.388 1.00 66.75 256 THR A O 1
ATOM 2102 N N . PHE A 1 257 ? 48.107 5.118 -29.492 1.00 62.84 257 PHE A N 1
ATOM 2103 C CA . PHE A 1 257 ? 47.071 6.067 -29.908 1.00 62.84 257 PHE A CA 1
ATOM 2104 C C . PHE A 1 257 ? 46.858 7.181 -28.871 1.00 62.84 257 PHE A C 1
ATOM 2106 O O . PHE A 1 257 ? 46.930 8.364 -29.207 1.00 62.84 257 PHE A O 1
ATOM 2113 N N . TYR A 1 258 ? 46.703 6.820 -27.593 1.00 63.31 258 TYR A N 1
ATOM 2114 C CA . TYR A 1 258 ? 46.510 7.792 -26.513 1.00 63.31 258 TYR A CA 1
ATOM 2115 C C . TYR A 1 258 ? 47.779 8.581 -26.158 1.00 63.31 258 TYR A C 1
ATOM 2117 O O . TYR A 1 258 ? 47.677 9.707 -25.675 1.00 63.31 258 TYR A O 1
ATOM 2125 N N . SER A 1 259 ? 48.974 8.037 -26.413 1.00 63.94 259 SER A N 1
ATOM 2126 C CA . SER A 1 259 ? 50.243 8.735 -26.150 1.00 63.94 259 SER A CA 1
ATOM 2127 C C . SER A 1 259 ? 50.714 9.630 -27.299 1.00 63.94 259 SER A C 1
ATOM 2129 O O . SER A 1 259 ? 51.414 10.609 -27.044 1.00 63.94 259 SER A O 1
ATOM 2131 N N . MET A 1 260 ? 50.324 9.354 -28.549 1.00 55.44 260 MET A N 1
ATOM 2132 C CA . MET A 1 260 ? 50.700 10.178 -29.707 1.00 55.44 260 MET A CA 1
ATOM 2133 C C . MET A 1 260 ? 49.736 11.338 -29.993 1.00 55.44 260 MET A C 1
ATOM 2135 O O . MET A 1 260 ? 50.051 12.165 -30.849 1.00 55.44 260 MET A O 1
ATOM 2139 N N . GLY A 1 261 ? 48.593 11.429 -29.300 1.00 55.50 261 GLY A N 1
ATOM 2140 C CA . GLY A 1 261 ? 47.661 12.560 -29.414 1.00 55.50 261 GLY A CA 1
ATOM 2141 C C . GLY A 1 261 ? 47.193 12.846 -30.848 1.00 55.50 261 GLY A C 1
ATOM 2142 O O . GLY A 1 261 ? 47.014 14.007 -31.211 1.00 55.50 261 GLY A O 1
ATOM 2143 N N . LYS A 1 262 ? 47.062 11.811 -31.690 1.00 51.12 262 LYS A N 1
ATOM 2144 C CA . LYS A 1 262 ? 46.597 11.926 -33.080 1.00 51.12 262 LYS A CA 1
ATOM 2145 C C . LYS A 1 262 ? 45.207 11.314 -33.224 1.00 51.12 262 LYS A C 1
ATOM 2147 O O . LYS A 1 262 ? 45.028 10.140 -32.937 1.00 51.12 262 LYS A O 1
ATOM 2152 N N . ASP A 1 263 ? 44.271 12.094 -33.761 1.00 54.34 263 ASP A N 1
ATOM 2153 C CA . ASP A 1 263 ? 42.846 11.754 -33.930 1.00 54.34 263 ASP A CA 1
ATOM 2154 C C . ASP A 1 263 ? 42.519 10.741 -35.054 1.00 54.34 263 ASP A C 1
ATOM 2156 O O . ASP A 1 263 ? 41.353 10.538 -35.383 1.00 54.34 263 ASP A O 1
ATOM 2160 N N . SER A 1 264 ? 43.506 10.074 -35.667 1.00 50.75 264 SER A N 1
ATOM 2161 C CA . SER A 1 264 ? 43.232 8.927 -36.555 1.00 50.75 264 SER A CA 1
ATOM 2162 C C . SER A 1 264 ? 44.443 8.012 -36.758 1.00 50.75 264 SER A C 1
ATOM 2164 O O . SER A 1 264 ? 45.578 8.468 -36.925 1.00 50.75 264 SER A O 1
ATOM 2166 N N . LEU A 1 265 ? 44.183 6.699 -36.766 1.00 48.75 265 LEU A N 1
ATOM 2167 C CA . LEU A 1 265 ? 45.114 5.659 -37.209 1.00 48.75 265 LEU A CA 1
ATOM 2168 C C . LEU A 1 265 ? 44.993 5.483 -38.730 1.00 48.75 265 LEU A C 1
ATOM 2170 O O . LEU A 1 265 ? 43.903 5.271 -39.259 1.00 48.75 265 LEU A O 1
ATOM 2174 N N . VAL A 1 266 ? 46.122 5.532 -39.441 1.00 44.62 266 VAL A N 1
ATOM 2175 C CA . VAL A 1 266 ? 46.168 5.227 -40.878 1.00 44.62 266 VAL A CA 1
ATOM 2176 C C . VAL A 1 266 ? 45.989 3.719 -41.054 1.00 44.62 266 VAL A C 1
ATOM 2178 O O . VAL A 1 266 ? 46.874 2.951 -40.687 1.00 44.62 266 VAL A O 1
ATOM 2181 N N . GLY A 1 267 ? 44.841 3.317 -41.607 1.00 52.22 267 GLY A N 1
ATOM 2182 C CA . GLY A 1 267 ? 44.487 1.919 -41.891 1.00 52.22 267 GLY A CA 1
ATOM 2183 C C . GLY A 1 267 ? 43.256 1.389 -41.146 1.00 52.22 267 GLY A C 1
ATOM 2184 O O . GLY A 1 267 ? 42.882 0.242 -41.355 1.00 52.22 267 GLY A O 1
ATOM 2185 N N . SER A 1 268 ? 42.607 2.206 -40.316 1.00 45.16 268 SER A N 1
ATOM 2186 C CA . SER A 1 268 ? 41.353 1.857 -39.642 1.00 45.16 268 SER A CA 1
ATOM 2187 C C . SER A 1 268 ? 40.308 2.939 -39.900 1.00 45.16 268 SER A C 1
ATOM 2189 O O . SER A 1 268 ? 40.575 4.104 -39.605 1.00 45.16 268 SER A O 1
ATOM 2191 N N . ASP A 1 269 ? 39.117 2.564 -40.373 1.00 46.41 269 ASP A N 1
ATOM 2192 C CA . ASP A 1 269 ? 37.940 3.439 -40.547 1.00 46.41 269 ASP A CA 1
ATOM 2193 C C . ASP A 1 269 ? 37.326 3.912 -39.208 1.00 46.41 269 ASP A C 1
ATOM 2195 O O . ASP A 1 269 ? 36.120 4.090 -39.055 1.00 46.41 269 ASP A O 1
ATOM 2199 N N . LEU A 1 270 ? 38.165 4.161 -38.205 1.00 43.34 270 LEU A N 1
ATOM 2200 C CA . LEU A 1 270 ? 37.790 4.857 -36.985 1.00 43.34 270 LEU A CA 1
ATOM 2201 C C . LEU A 1 270 ? 38.037 6.351 -37.195 1.00 43.34 270 LEU A C 1
ATOM 2203 O O . LEU A 1 270 ? 39.096 6.887 -36.866 1.00 43.34 270 LEU A O 1
ATOM 2207 N N . LYS A 1 271 ? 37.036 7.028 -37.764 1.00 35.09 271 LYS A N 1
ATOM 2208 C CA . LYS A 1 271 ? 36.928 8.487 -37.674 1.00 35.09 271 LYS A CA 1
ATOM 2209 C C . LYS A 1 271 ? 36.543 8.868 -36.243 1.00 35.09 271 LYS A C 1
ATOM 2211 O O . LYS A 1 271 ? 35.424 8.602 -35.808 1.00 35.09 271 LYS A O 1
ATOM 2216 N N . SER A 1 272 ? 37.457 9.534 -35.540 1.00 38.34 272 SER A N 1
ATOM 2217 C CA . SER A 1 272 ? 37.071 10.529 -34.534 1.00 38.34 272 SER A CA 1
ATOM 2218 C C . SER A 1 272 ? 36.295 11.644 -35.258 1.00 38.34 272 SER A C 1
ATOM 2220 O O . SER A 1 272 ? 36.604 11.932 -36.416 1.00 38.34 272 SER A O 1
ATOM 2222 N N . LYS A 1 273 ? 35.235 12.166 -34.631 1.00 36.78 273 LYS A N 1
ATOM 2223 C CA . LYS A 1 273 ? 34.236 13.076 -35.234 1.00 36.78 273 LYS A CA 1
ATOM 2224 C C . LYS A 1 273 ? 34.829 14.235 -36.037 1.00 36.78 273 LYS A C 1
ATOM 2226 O O . LYS A 1 273 ? 35.735 14.913 -35.511 1.00 36.78 273 LYS A O 1
#

Foldseek 3Di:
DDDDPPPPPPPPPPDDDPLQVVLVVVLVVLVVVLVVLVVVVVVCVVDPPDDDDPVVVVVSVVVNVVSVVVNVVSVCLQPDDPRPHDVVVDDDDDPDDDPDPVSVVVCCVVVDPDDDVVVVVVVVVVVVVCLVPPDPVVVVVVVVCVVPVVDDDDPCVVVVVVVVVVVVVVVVVVVVVVVVVVVVVVVVVVVCCVVCVVVVVVVVVVVVVVVPDDPPDDDDDDDDDDDPPDPDDPCVVVPHPDPVVVVVVVVVVVVCCVVVVDQDDPPDPDHDD

Radius of gyration: 35.44 Å; chains: 1; bounding box: 90×44×118 Å

InterPro domains:
  IPR019364 Mediator complex, subunit Med8, fungi/metazoa [PF10232] (22-176)